Protein AF-A0A524GGK0-F1 (afdb_monomer_lite)

Sequence (316 aa):
MKKMIFTAAAFALLAGNGYAADRGVDMSINPTPALLGNTVRFVCSGTGDWQRSLRAAQVTITNAADTVLVAQQEMQINGQTATYDYTIPADDMTGEWDFKCNLSDRTNRQAKTSQFIVTATATHDAVSAHQAIQSYDGPATCIACHELEAQDMLDSLHMQWSGPTPDVTNISGDDGKGVNGINTFCTYAMSSKGACFTCHVRADGNAPHAPDVNDIDCLMCHNDTYQRTFVPDPNNTETVVNINGETKTYVFGLVDENGDYTTVPDYAKMPAGTTMVDLARNVHLPTRQSCLRCHAKAGGGDWTKRGDMGLNTAAP

pLDDT: mean 87.5, std 14.7, range [35.12, 98.5]

Secondary structure (DSSP, 8-state):
----------------------EEEEEEEESSSEETTSEEEEEEEEEES--SS-SEEEEEEE-TTS-EEEEEEEPEEETTEEEEEEEPPTTSPPEEEEEEEEEE-SS-EEEEEEEEEEE-----S--GGGGG-----TTHHHHTT-HHHHHHHHTSHHHHS-EE-TTSTT--SEEBTTBB---SSSS-TTTSHHHHGGG-SBTT-S-SSPP-GGGB-THHHH-SS--EEEPEEEEEEEEEE-TTS-EEEEEEE-B-TTSPBPEEE-GGGS-TT--HHHHHHT--SPPHHHHHHHHTTTTTSTTSS-TT--GGGG--

Structure (mmCIF, N/CA/C/O backbone):
data_AF-A0A524GGK0-F1
#
_entry.id   AF-A0A524GGK0-F1
#
loop_
_atom_site.group_PDB
_atom_site.id
_atom_site.type_symbol
_atom_site.label_atom_id
_atom_site.label_alt_id
_atom_site.label_comp_id
_atom_site.label_asym_id
_atom_site.label_entity_id
_atom_site.label_seq_id
_atom_site.pdbx_PDB_ins_code
_atom_site.Cartn_x
_atom_site.Cartn_y
_atom_site.Cartn_z
_atom_site.occupancy
_atom_site.B_iso_or_equiv
_atom_site.auth_seq_id
_atom_site.auth_comp_id
_atom_site.auth_asym_id
_atom_site.auth_atom_id
_atom_site.pdbx_PDB_model_num
ATOM 1 N N . MET A 1 1 ? -48.190 69.682 63.347 1.00 44.94 1 MET A N 1
ATOM 2 C CA . MET A 1 1 ? -47.895 69.348 61.936 1.00 44.94 1 MET A CA 1
ATOM 3 C C . MET A 1 1 ? -46.382 69.309 61.737 1.00 44.94 1 MET A C 1
ATOM 5 O O . MET A 1 1 ? -45.762 70.358 61.636 1.00 44.94 1 MET A O 1
ATOM 9 N N . LYS A 1 2 ? -45.773 68.120 61.752 1.00 37.34 2 LYS A N 1
ATOM 10 C CA . LYS A 1 2 ? -44.368 67.898 61.371 1.00 37.34 2 LYS A CA 1
ATOM 11 C C . LYS A 1 2 ? -44.341 66.675 60.454 1.00 37.34 2 LYS A C 1
ATOM 13 O O . LYS A 1 2 ? -44.857 65.626 60.819 1.00 37.34 2 LYS A O 1
ATOM 18 N N . LYS A 1 3 ? -43.860 66.897 59.231 1.00 36.50 3 LYS A N 1
ATOM 19 C CA . LYS A 1 3 ? -43.886 65.976 58.090 1.00 36.50 3 LYS A CA 1
ATOM 20 C C . LYS A 1 3 ? -42.932 64.800 58.340 1.00 36.50 3 LYS A C 1
ATOM 22 O O . LYS A 1 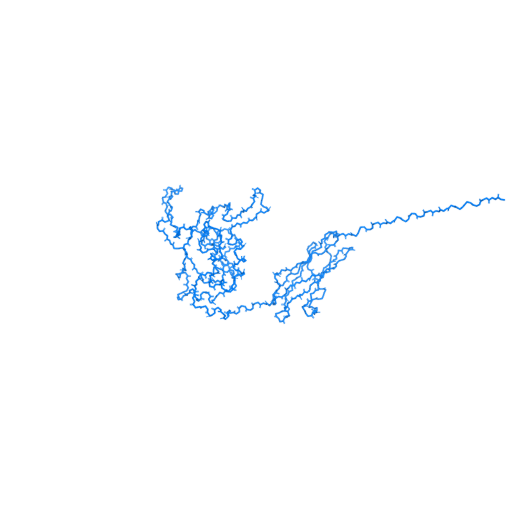3 ? -41.758 65.034 58.609 1.00 36.50 3 LYS A O 1
ATOM 27 N N . MET A 1 4 ? -43.428 63.566 58.234 1.00 38.09 4 MET A N 1
ATOM 28 C CA . MET A 1 4 ? -42.592 62.367 58.109 1.00 38.09 4 MET A CA 1
ATOM 29 C C . MET A 1 4 ? -42.088 62.279 56.666 1.00 38.09 4 MET A C 1
ATOM 31 O O . MET A 1 4 ? -42.884 62.248 55.730 1.00 38.09 4 MET A O 1
ATOM 35 N N . ILE A 1 5 ? -40.769 62.285 56.498 1.00 41.88 5 ILE A N 1
ATOM 36 C CA . ILE A 1 5 ? -40.091 62.046 55.224 1.00 41.88 5 ILE A CA 1
ATOM 37 C C . ILE A 1 5 ? -39.801 60.544 55.171 1.00 41.88 5 ILE A C 1
ATOM 39 O O . ILE A 1 5 ? -39.041 60.040 55.994 1.00 41.88 5 ILE A O 1
ATOM 43 N N . PHE A 1 6 ? -40.432 59.831 54.238 1.00 35.28 6 PHE A N 1
ATOM 44 C CA . PHE A 1 6 ? -40.092 58.445 53.920 1.00 35.28 6 PHE A CA 1
ATOM 45 C C . PHE A 1 6 ? -38.936 58.443 52.918 1.00 35.28 6 PHE A C 1
ATOM 47 O O . PHE A 1 6 ? -39.104 58.834 51.765 1.00 35.28 6 PHE A O 1
ATOM 54 N N . THR A 1 7 ? -37.758 58.010 53.356 1.00 40.88 7 THR A N 1
ATOM 55 C CA . THR A 1 7 ? -36.613 57.741 52.483 1.00 40.88 7 THR A CA 1
ATOM 56 C C . THR A 1 7 ? -36.759 56.322 51.933 1.00 40.88 7 THR A C 1
ATOM 58 O O . THR A 1 7 ? -36.578 55.348 52.661 1.00 40.88 7 THR A O 1
ATOM 61 N N . ALA A 1 8 ? -37.123 56.189 50.658 1.00 37.91 8 ALA A N 1
ATOM 62 C CA . ALA A 1 8 ? -37.112 54.907 49.960 1.00 37.91 8 ALA A CA 1
ATOM 63 C C . ALA A 1 8 ? -35.665 54.559 49.573 1.00 37.91 8 ALA A C 1
ATOM 65 O O . ALA A 1 8 ? -35.070 55.217 48.722 1.00 37.91 8 ALA A O 1
ATOM 66 N N . ALA A 1 9 ? -35.084 53.545 50.216 1.00 40.09 9 ALA A N 1
ATOM 67 C CA . ALA A 1 9 ? -33.803 52.977 49.813 1.00 40.09 9 ALA A CA 1
ATOM 68 C C . ALA A 1 9 ? -34.028 52.036 48.619 1.00 40.09 9 ALA A C 1
ATOM 70 O O . ALA A 1 9 ? -34.591 50.952 48.769 1.00 40.09 9 ALA A O 1
ATOM 71 N N . ALA A 1 10 ? -33.612 52.461 47.427 1.00 37.69 10 ALA A N 1
ATOM 72 C CA . ALA A 1 10 ? -33.580 51.611 46.246 1.00 37.69 10 ALA A CA 1
ATOM 73 C C . ALA A 1 10 ? -32.399 50.631 46.359 1.00 37.69 10 ALA A C 1
ATOM 75 O O . ALA A 1 10 ? -31.244 51.017 46.189 1.00 37.69 10 ALA A O 1
ATOM 76 N N . PHE A 1 11 ? -32.681 49.362 46.658 1.00 39.09 11 PHE A N 1
ATOM 77 C CA . PHE A 1 11 ? -31.714 48.278 46.493 1.00 39.09 11 PHE A CA 1
ATOM 78 C C . PHE A 1 11 ? -31.579 47.977 44.996 1.00 39.09 11 PHE A C 1
ATOM 80 O O . PHE A 1 11 ? -32.459 47.366 44.392 1.00 39.09 11 PHE A O 1
ATOM 87 N N . ALA A 1 12 ? -30.481 48.424 44.389 1.00 39.47 12 ALA A N 1
ATOM 88 C CA . ALA A 1 12 ? -30.086 47.972 43.063 1.00 39.47 12 ALA A CA 1
ATOM 89 C C . ALA A 1 12 ? -29.631 46.506 43.163 1.00 39.47 12 ALA A C 1
ATOM 91 O O . ALA A 1 12 ? -28.542 46.211 43.655 1.00 39.47 12 ALA A O 1
ATOM 92 N N . LEU A 1 13 ? -30.483 45.581 42.719 1.00 39.12 13 LEU A N 1
ATOM 93 C CA . LEU A 1 13 ? -30.095 44.204 42.427 1.00 39.12 13 LEU A CA 1
ATOM 94 C C . LEU A 1 13 ? -29.145 44.234 41.223 1.00 39.12 13 LEU A C 1
ATOM 96 O O . LEU A 1 13 ? -29.578 44.327 40.077 1.00 39.12 13 LEU A O 1
ATOM 100 N N . LEU A 1 14 ? -27.840 44.188 41.492 1.00 42.16 14 LEU A N 1
ATOM 101 C CA . LEU A 1 14 ? -26.837 43.861 40.485 1.00 42.16 14 LEU A CA 1
ATOM 102 C C . LEU A 1 14 ? -27.094 42.418 40.039 1.00 42.16 14 LEU A C 1
ATOM 104 O O . LEU A 1 14 ? -26.754 41.470 40.746 1.00 42.16 14 LEU A O 1
ATOM 108 N N . ALA A 1 15 ? -27.724 42.257 38.876 1.00 41.22 15 ALA A N 1
ATOM 109 C CA . ALA A 1 15 ? -27.745 40.990 38.166 1.00 41.22 15 ALA A CA 1
ATOM 110 C C . ALA A 1 15 ? -26.296 40.651 37.790 1.00 41.22 15 ALA A C 1
ATOM 112 O O . ALA A 1 15 ? -25.730 41.206 36.849 1.00 41.22 15 ALA A O 1
ATOM 113 N N . GLY A 1 16 ? -25.663 39.787 38.582 1.00 35.12 16 GLY A N 1
ATOM 114 C CA . GLY A 1 16 ? -24.402 39.177 38.202 1.00 35.12 16 GLY A CA 1
ATOM 115 C C . GLY A 1 16 ? -24.655 38.294 36.988 1.00 35.12 16 GLY A C 1
ATOM 116 O O . GLY A 1 16 ? -25.285 37.246 37.113 1.00 35.12 16 GLY A O 1
ATOM 117 N N . ASN A 1 17 ? -24.174 38.713 35.820 1.00 42.16 17 ASN A N 1
ATOM 118 C CA . ASN A 1 17 ? -24.021 37.817 34.683 1.00 42.16 17 ASN A CA 1
ATOM 119 C C . ASN A 1 17 ? -22.954 36.787 35.068 1.00 42.16 17 ASN A C 1
ATOM 121 O O . ASN A 1 17 ? -21.756 37.035 34.940 1.00 42.16 17 ASN A O 1
ATOM 125 N N . GLY A 1 18 ? -23.387 35.652 35.615 1.00 36.53 18 GLY A N 1
ATOM 126 C CA . GLY A 1 18 ? -22.540 34.477 35.715 1.00 36.53 18 GLY A CA 1
ATOM 127 C C . GLY A 1 18 ? -22.269 33.989 34.300 1.00 36.53 18 GLY A C 1
ATOM 128 O O . GLY A 1 18 ? -23.144 33.385 33.687 1.00 36.53 18 GLY A O 1
ATOM 129 N N . TYR A 1 19 ? -21.085 34.282 33.763 1.00 50.97 19 TYR A N 1
ATOM 130 C CA . TYR A 1 19 ? -20.598 33.599 32.571 1.00 50.97 19 TYR A CA 1
ATOM 131 C C . TYR A 1 19 ? -20.499 32.111 32.918 1.00 50.97 19 TYR A C 1
ATOM 133 O O . TYR A 1 19 ? -19.719 31.724 33.792 1.00 50.97 19 TYR A O 1
ATOM 141 N N . ALA A 1 20 ? -21.338 31.282 32.295 1.00 51.59 20 ALA A N 1
ATOM 142 C CA . ALA A 1 20 ? -21.141 29.843 32.321 1.00 51.59 20 ALA A CA 1
ATOM 143 C C . ALA A 1 20 ? -19.786 29.575 31.659 1.00 51.59 20 ALA A C 1
ATOM 145 O O . ALA A 1 20 ? -19.561 30.003 30.530 1.00 51.59 20 ALA A O 1
ATOM 146 N N . ALA A 1 21 ? -18.868 28.952 32.392 1.00 60.38 21 ALA A N 1
ATOM 147 C CA . ALA A 1 21 ? -17.579 28.568 31.839 1.00 60.38 21 ALA A CA 1
ATOM 148 C C . ALA A 1 21 ? -17.799 27.617 30.655 1.00 60.38 21 ALA A C 1
ATOM 150 O O . ALA A 1 21 ? -18.571 26.661 30.778 1.00 60.38 21 ALA A O 1
ATOM 151 N N . ASP A 1 22 ? -17.131 27.883 29.536 1.00 75.44 22 ASP A N 1
ATOM 152 C CA . ASP A 1 22 ? -17.208 27.057 28.334 1.00 75.44 22 ASP A CA 1
ATOM 153 C C . ASP A 1 22 ? -16.333 25.821 28.564 1.00 75.44 22 ASP A C 1
ATOM 155 O O . ASP A 1 22 ? -15.122 25.845 28.356 1.00 75.44 22 ASP A O 1
ATOM 159 N N . ARG A 1 23 ? -16.911 24.775 29.163 1.00 84.31 23 ARG A N 1
ATOM 160 C CA . ARG A 1 23 ? -16.245 23.489 29.406 1.00 84.31 23 ARG A CA 1
ATOM 161 C C . ARG A 1 23 ? -16.921 22.418 28.564 1.00 84.31 23 ARG A C 1
ATOM 163 O O . ARG A 1 23 ? -18.149 22.322 28.542 1.00 84.31 23 ARG A O 1
ATOM 170 N N . GLY A 1 24 ? -16.116 21.609 27.889 1.00 89.62 24 GLY A N 1
ATOM 171 C CA . GLY A 1 24 ? -16.539 20.527 27.011 1.00 89.62 24 GLY A CA 1
ATOM 172 C C . GLY A 1 24 ? -15.785 19.230 27.281 1.00 89.62 24 GLY A C 1
ATOM 173 O O . GLY A 1 24 ? -14.823 19.183 28.049 1.00 89.62 24 GLY A O 1
ATOM 174 N N . VAL A 1 25 ? -16.251 18.158 26.648 1.00 93.38 25 VAL A N 1
ATOM 175 C CA . VAL A 1 25 ? -15.554 16.871 26.595 1.00 93.38 25 VAL A CA 1
ATOM 176 C C . VAL A 1 25 ? -15.490 16.452 25.134 1.00 93.38 25 VAL A C 1
ATOM 178 O O . VAL A 1 25 ? -16.529 16.276 24.496 1.00 93.38 25 VAL A O 1
ATOM 181 N N . ASP A 1 26 ? -14.290 16.287 24.604 1.00 93.12 26 ASP A N 1
ATOM 182 C CA . ASP A 1 26 ? -14.074 15.681 23.295 1.00 93.12 26 ASP A CA 1
ATOM 183 C C . ASP A 1 26 ? -13.879 14.181 23.471 1.00 93.12 26 ASP A C 1
ATOM 185 O O . ASP A 1 26 ? -13.197 13.733 24.394 1.00 93.12 26 ASP A O 1
ATOM 189 N N . MET A 1 27 ? -14.545 13.405 22.621 1.00 96.38 27 MET A N 1
ATOM 190 C CA . MET A 1 27 ? -14.672 11.959 22.759 1.00 96.38 27 MET A CA 1
ATOM 191 C C . MET A 1 27 ? -14.333 11.304 21.427 1.00 96.38 27 MET A C 1
ATOM 193 O O . MET A 1 27 ? -14.839 11.727 20.390 1.00 96.38 27 MET A O 1
ATOM 197 N N . SER A 1 28 ? -13.487 10.280 21.453 1.00 90.56 28 SER A N 1
ATOM 198 C CA . SER A 1 28 ? -13.150 9.484 20.273 1.00 90.56 28 SER A CA 1
ATOM 199 C C . SER A 1 28 ? -12.827 8.041 20.649 1.00 90.56 28 SER A C 1
ATOM 201 O O . SER A 1 28 ? -12.593 7.723 21.819 1.00 90.56 28 SER A O 1
ATOM 203 N N . ILE A 1 29 ? -12.825 7.165 19.644 1.00 87.25 29 ILE A N 1
ATOM 204 C CA . ILE A 1 29 ? -12.410 5.768 19.771 1.00 87.25 29 ILE A CA 1
ATOM 205 C C . ILE A 1 29 ? -11.351 5.420 18.718 1.00 87.25 29 ILE A C 1
ATOM 207 O O . ILE A 1 29 ? -11.274 6.054 17.665 1.00 87.25 29 ILE A O 1
ATOM 211 N N . ASN A 1 30 ? -10.529 4.408 18.985 1.00 75.06 30 ASN A N 1
ATOM 212 C CA . ASN A 1 30 ? -9.576 3.868 18.017 1.00 75.06 30 ASN A CA 1
ATOM 213 C C . ASN A 1 30 ? -9.473 2.338 18.171 1.00 75.06 30 ASN A C 1
ATOM 215 O O . ASN A 1 30 ? -9.149 1.888 19.275 1.00 75.06 30 ASN A O 1
ATOM 219 N N . PRO A 1 31 ? -9.708 1.538 17.114 1.00 69.44 31 PRO A N 1
ATOM 220 C CA . PRO A 1 31 ? -10.066 1.941 15.742 1.00 69.44 31 PRO A CA 1
ATOM 221 C C . PRO A 1 31 ? -11.512 2.455 15.601 1.00 69.44 31 PRO A C 1
ATOM 223 O O . PRO A 1 31 ? -12.338 2.246 16.486 1.00 69.44 31 PRO A O 1
ATOM 226 N N . THR A 1 32 ? -11.797 3.148 14.490 1.00 74.56 32 THR A N 1
ATOM 227 C CA . THR A 1 32 ? -13.155 3.523 14.047 1.00 74.56 32 THR A CA 1
ATOM 228 C C . THR A 1 32 ? -13.361 3.003 12.612 1.00 74.56 32 THR A C 1
ATOM 230 O O . THR A 1 32 ? -12.556 3.372 11.757 1.00 74.56 32 THR A O 1
ATOM 233 N N . PRO A 1 33 ? -14.393 2.184 12.320 1.00 78.75 33 PRO A N 1
ATOM 234 C CA . PRO A 1 33 ? -15.375 1.639 13.260 1.00 78.75 33 PRO A CA 1
ATOM 235 C C . PRO A 1 33 ? -14.747 0.640 14.246 1.00 78.75 33 PRO A C 1
ATOM 237 O O . PRO A 1 33 ? -13.662 0.103 14.014 1.00 78.75 33 PRO A O 1
ATOM 240 N N . ALA A 1 34 ? -15.436 0.393 15.360 1.00 85.94 34 ALA A N 1
ATOM 241 C CA . ALA A 1 34 ? -15.075 -0.681 16.275 1.00 85.94 34 ALA A CA 1
ATOM 242 C C . ALA A 1 34 ? -15.470 -2.039 15.672 1.00 85.94 34 ALA A C 1
ATOM 244 O O . ALA A 1 34 ? -16.458 -2.145 14.941 1.00 85.94 34 ALA A O 1
ATOM 245 N N . LEU A 1 35 ? -14.712 -3.085 16.002 1.00 82.88 35 LEU A N 1
ATOM 246 C CA . LEU A 1 35 ? -14.966 -4.451 15.544 1.00 82.88 35 LEU A CA 1
ATOM 247 C C . LEU A 1 35 ? -15.235 -5.355 16.748 1.00 82.88 35 LEU A C 1
ATOM 249 O O . LEU A 1 35 ? -14.539 -5.240 17.760 1.00 82.88 35 LEU A O 1
ATOM 253 N N . LEU A 1 36 ? -16.202 -6.271 16.625 1.00 84.38 36 LEU A N 1
ATOM 254 C CA . LEU A 1 36 ? -16.391 -7.360 17.590 1.00 84.38 36 LEU A CA 1
ATOM 255 C C . LEU A 1 36 ? -15.055 -8.101 17.803 1.00 84.38 36 LEU A C 1
ATOM 257 O O . LEU A 1 36 ? -14.215 -8.167 16.904 1.00 84.38 36 LEU A O 1
ATOM 261 N N . GLY A 1 37 ? -14.810 -8.618 19.003 1.00 80.69 37 GLY A N 1
ATOM 262 C CA . GLY A 1 37 ? -13.591 -9.364 19.343 1.00 80.69 37 GLY A CA 1
ATOM 263 C C . GLY A 1 37 ? -12.296 -8.542 19.432 1.00 80.69 37 GLY A C 1
ATOM 264 O O . GLY A 1 37 ? -11.293 -9.063 19.919 1.00 80.69 37 GLY A O 1
ATOM 265 N N . ASN A 1 38 ? -12.292 -7.271 19.013 1.00 79.44 38 ASN A N 1
ATOM 266 C CA . ASN A 1 38 ? -11.106 -6.416 19.032 1.00 79.44 38 ASN A CA 1
ATOM 267 C C . ASN A 1 38 ? -11.096 -5.465 20.235 1.00 79.44 38 ASN A C 1
ATOM 269 O O . ASN A 1 38 ? -12.132 -5.052 20.758 1.00 79.44 38 ASN A O 1
ATOM 273 N N . THR A 1 39 ? -9.890 -5.075 20.651 1.00 88.81 39 THR A N 1
ATOM 274 C CA . THR A 1 39 ? -9.690 -4.027 21.657 1.00 88.81 39 THR A CA 1
ATOM 275 C C . THR A 1 39 ? -9.832 -2.647 21.032 1.00 88.81 39 THR A C 1
ATOM 277 O O . THR A 1 39 ? -9.133 -2.311 20.078 1.00 88.81 39 THR A O 1
ATOM 280 N N . VAL A 1 40 ? -10.710 -1.840 21.618 1.00 88.25 40 VAL A N 1
ATOM 281 C CA . VAL A 1 40 ? -10.975 -0.451 21.255 1.00 88.25 40 VAL A CA 1
ATOM 282 C C . VAL A 1 40 ? -10.472 0.450 22.376 1.00 88.25 40 VAL A C 1
ATOM 284 O O . VAL A 1 40 ? -10.759 0.224 23.553 1.00 88.25 40 VAL A O 1
ATOM 287 N N . ARG A 1 41 ? -9.725 1.490 22.008 1.00 91.50 41 ARG A N 1
ATOM 288 C CA . ARG A 1 41 ? -9.277 2.543 22.919 1.00 91.50 41 ARG A CA 1
ATOM 289 C C . ARG A 1 41 ? -10.269 3.693 22.915 1.00 91.50 41 ARG A C 1
ATOM 291 O O . ARG A 1 41 ? -10.394 4.387 21.912 1.00 91.50 41 ARG A O 1
ATOM 298 N N . PHE A 1 42 ? -10.900 3.934 24.053 1.00 95.00 42 PHE A N 1
ATOM 299 C CA . PHE A 1 42 ? -11.777 5.070 24.311 1.00 95.00 42 PHE A CA 1
ATOM 300 C C . PHE A 1 42 ? -10.950 6.238 24.837 1.00 95.00 42 PHE A C 1
ATOM 302 O O . PHE A 1 42 ? -10.160 6.065 25.767 1.00 95.00 42 PHE A O 1
ATOM 309 N N . VAL A 1 43 ? -11.127 7.423 24.258 1.00 94.50 43 VAL A N 1
ATOM 310 C CA . VAL A 1 43 ? -10.387 8.638 24.611 1.00 94.50 43 VAL A CA 1
ATOM 311 C C . VAL A 1 43 ? -11.373 9.743 24.956 1.00 94.50 43 VAL A C 1
ATOM 313 O O . VAL A 1 43 ? -12.268 10.051 24.173 1.00 94.50 43 VAL A O 1
ATOM 316 N N . CYS A 1 44 ? -11.188 10.355 26.124 1.00 96.31 44 CYS A N 1
ATOM 317 C CA . CYS A 1 44 ? -12.000 11.466 26.602 1.00 96.31 44 CYS A CA 1
ATOM 318 C C . CYS A 1 44 ? -11.109 12.607 27.087 1.00 96.31 44 CYS A C 1
ATOM 320 O O . CYS A 1 44 ? -10.353 12.448 28.046 1.00 96.31 44 CYS A O 1
ATOM 322 N N . SER A 1 45 ? -11.203 13.758 26.427 1.00 94.50 45 SER A N 1
ATOM 323 C CA . SER A 1 45 ? -10.382 14.938 26.698 1.00 94.50 45 SER A CA 1
ATOM 324 C C . SER A 1 45 ? -11.248 16.096 27.170 1.00 94.50 45 SER A C 1
ATOM 326 O O . SER A 1 45 ? -12.222 16.450 26.512 1.00 94.50 45 SER A O 1
ATOM 328 N N . GLY A 1 46 ? -10.895 16.704 28.301 1.00 91.62 46 GLY A N 1
ATOM 329 C CA . GLY A 1 46 ? -11.510 17.964 28.718 1.00 91.62 46 GLY A CA 1
ATOM 330 C C . GLY A 1 46 ? -11.112 19.098 27.768 1.00 91.62 46 GLY A C 1
ATOM 331 O O . GLY A 1 46 ? -9.933 19.244 27.454 1.00 91.62 46 GLY A O 1
ATOM 332 N N . THR A 1 47 ? -12.079 19.893 27.308 1.00 88.06 47 THR A N 1
ATOM 333 C CA . THR A 1 47 ? -11.860 21.069 26.447 1.00 88.06 47 THR A CA 1
ATOM 334 C C . THR A 1 47 ? -12.448 22.341 27.054 1.00 88.06 47 THR A C 1
ATOM 336 O O . THR A 1 47 ? -13.398 22.287 27.836 1.00 88.06 47 THR A O 1
ATOM 339 N N . GLY A 1 48 ? -11.861 23.497 26.738 1.00 84.00 48 GLY A N 1
ATOM 340 C CA . GLY A 1 48 ? -12.260 24.785 27.311 1.00 84.00 48 GLY A CA 1
ATOM 341 C C . GLY A 1 48 ? -11.694 25.028 28.716 1.00 84.00 48 GLY A C 1
ATOM 342 O O . GLY A 1 48 ? -10.545 24.685 28.990 1.00 84.00 48 GLY A O 1
ATOM 343 N N . ASP A 1 49 ? -12.479 25.618 29.618 1.00 79.12 49 ASP A N 1
ATOM 344 C CA . ASP A 1 49 ? -12.013 26.133 30.921 1.00 79.12 49 ASP A CA 1
ATOM 345 C C . ASP A 1 49 ? -11.734 25.048 31.993 1.00 79.12 49 ASP A C 1
ATOM 347 O O . ASP A 1 49 ? -12.000 25.254 33.185 1.00 79.12 49 ASP A O 1
ATOM 351 N N . TRP A 1 50 ? -11.233 23.865 31.632 1.00 77.69 50 TRP A N 1
ATOM 352 C CA . TRP A 1 50 ? -10.782 22.881 32.624 1.00 77.69 50 TRP A CA 1
ATOM 353 C C . TRP A 1 50 ? -9.541 23.403 33.348 1.00 77.69 50 TRP A C 1
ATOM 355 O O . TRP A 1 50 ? -8.529 23.746 32.733 1.00 77.69 50 TRP A O 1
ATOM 365 N N . GLN A 1 51 ? -9.591 23.477 34.681 1.00 65.94 51 GLN A N 1
ATOM 366 C CA . GLN A 1 51 ? -8.433 23.923 35.449 1.00 65.94 51 GLN A CA 1
ATOM 367 C C . GLN A 1 51 ? -7.530 22.738 35.798 1.00 65.94 51 GLN A C 1
ATOM 369 O O . GLN A 1 51 ? -7.864 21.913 36.646 1.00 65.94 51 GLN A O 1
ATOM 374 N N . ARG A 1 52 ? -6.308 22.749 35.243 1.00 70.19 52 ARG A N 1
ATOM 375 C CA . ARG A 1 52 ? -5.249 21.740 35.464 1.00 70.19 52 ARG A CA 1
ATOM 376 C C . ARG A 1 52 ? -5.650 20.326 34.998 1.00 70.19 52 ARG A C 1
ATOM 378 O O . ARG A 1 52 ? -6.686 20.126 34.380 1.00 70.19 52 ARG A O 1
ATOM 385 N N . SER A 1 53 ? -4.777 19.354 35.275 1.00 83.25 53 SER A N 1
ATOM 386 C CA . SER A 1 53 ? -4.996 17.932 34.998 1.00 83.25 53 SER A CA 1
ATOM 387 C C . SER A 1 53 ? -6.236 17.381 35.705 1.00 83.25 53 SER A C 1
ATOM 389 O O . SER A 1 53 ? -6.529 17.762 36.846 1.00 83.25 53 SER A O 1
ATOM 391 N N . LEU A 1 54 ? -6.900 16.428 35.053 1.00 90.12 54 LEU A N 1
ATOM 392 C CA . LEU A 1 54 ? -8.020 15.685 35.620 1.00 90.12 54 LEU A CA 1
ATOM 393 C C . LEU A 1 54 ? -7.588 14.936 36.887 1.00 90.12 54 LEU A C 1
ATOM 395 O O . LEU A 1 54 ? -6.438 14.517 37.033 1.00 90.12 54 LEU A O 1
ATOM 399 N N . ARG A 1 55 ? -8.525 14.780 37.822 1.00 93.31 55 ARG A N 1
ATOM 400 C CA . ARG A 1 55 ? -8.330 14.017 39.062 1.00 93.31 55 ARG A CA 1
ATOM 401 C C . ARG A 1 55 ? -8.985 12.652 39.034 1.00 93.31 55 ARG A C 1
ATOM 403 O O . ARG A 1 55 ? -8.461 11.740 39.661 1.00 93.31 55 ARG A O 1
ATOM 410 N N . ALA A 1 56 ? -10.120 12.544 38.360 1.00 94.88 56 ALA A N 1
ATOM 411 C CA . ALA A 1 56 ? -10.794 11.280 38.132 1.00 94.88 56 ALA A CA 1
ATOM 412 C C . ALA A 1 56 ? -11.522 11.331 36.790 1.00 94.88 56 ALA A C 1
ATOM 414 O O . ALA A 1 56 ? -11.999 12.394 36.371 1.00 94.88 56 ALA A O 1
ATOM 415 N N . ALA A 1 57 ? -11.586 10.179 36.137 1.00 97.00 57 ALA A N 1
ATOM 416 C CA . ALA A 1 57 ? -12.228 9.992 34.853 1.00 97.00 57 ALA A CA 1
ATOM 417 C C . ALA A 1 57 ? -12.824 8.587 34.820 1.00 97.00 57 ALA A C 1
ATOM 419 O O . ALA A 1 57 ? -12.124 7.617 35.098 1.00 97.00 57 ALA A O 1
ATOM 420 N N . GLN A 1 58 ? -14.108 8.490 34.492 1.00 98.44 58 GLN A N 1
ATOM 421 C CA . GLN A 1 58 ? -14.835 7.227 34.443 1.00 98.44 58 GLN A CA 1
ATOM 422 C C . GLN A 1 58 ? -15.515 7.049 33.092 1.00 98.44 58 GLN A C 1
ATOM 424 O O . GLN A 1 58 ? -16.076 8.009 32.557 1.00 98.44 58 GLN A O 1
ATOM 429 N N . VAL A 1 59 ? -15.532 5.817 32.587 1.00 97.94 59 VAL A N 1
ATOM 430 C CA . VAL A 1 59 ? -16.237 5.438 31.360 1.00 97.94 59 VAL A CA 1
ATOM 431 C C . VAL A 1 59 ? -17.373 4.462 31.652 1.00 97.94 59 VAL A C 1
ATOM 433 O O . VAL A 1 59 ? -17.293 3.619 32.544 1.00 97.94 59 VAL A O 1
ATOM 436 N N . THR A 1 60 ? -18.469 4.601 30.917 1.00 98.50 60 THR A N 1
ATOM 437 C CA . THR A 1 60 ? -19.566 3.629 30.853 1.00 98.50 60 THR A CA 1
ATOM 438 C C . THR A 1 60 ? -19.796 3.279 29.392 1.00 98.50 60 THR A C 1
ATOM 440 O O . THR A 1 60 ? -19.869 4.199 28.583 1.00 98.50 60 THR A O 1
ATOM 443 N N . ILE A 1 61 ? -19.878 1.993 29.059 1.00 98.00 61 ILE A N 1
ATOM 444 C CA . ILE A 1 61 ? -20.076 1.505 27.686 1.00 98.00 61 ILE A CA 1
ATOM 445 C C . ILE A 1 61 ? -21.384 0.722 27.651 1.00 98.00 61 ILE A C 1
ATOM 447 O O . ILE A 1 61 ? -21.578 -0.183 28.469 1.00 98.00 61 ILE A O 1
ATOM 451 N N . THR A 1 62 ? -22.252 1.075 26.710 1.00 97.94 62 THR A N 1
ATOM 452 C CA . THR A 1 62 ? -23.571 0.480 26.503 1.00 97.94 62 THR A CA 1
ATOM 453 C C . THR A 1 62 ? -23.658 -0.047 25.075 1.00 97.94 62 THR A C 1
ATOM 455 O O . THR A 1 62 ? -23.312 0.671 24.136 1.00 97.94 62 THR A O 1
ATOM 458 N N . ASN A 1 63 ? -24.095 -1.294 24.907 1.00 95.94 63 ASN A N 1
ATOM 459 C CA . ASN A 1 63 ? -24.245 -1.891 23.582 1.00 95.94 63 ASN A CA 1
ATOM 460 C C . ASN A 1 63 ? -25.549 -1.484 22.881 1.00 95.94 63 ASN A C 1
ATOM 462 O O . ASN A 1 63 ? -26.412 -0.838 23.471 1.00 95.94 63 ASN A O 1
ATOM 466 N N . ALA A 1 64 ? -25.712 -1.923 21.632 1.00 93.00 64 ALA A N 1
ATOM 467 C CA . ALA A 1 64 ? -26.900 -1.667 20.810 1.00 93.00 64 ALA A CA 1
ATOM 468 C C . ALA A 1 64 ? -28.221 -2.229 21.385 1.00 93.00 64 ALA A C 1
ATOM 470 O O . ALA A 1 64 ? -29.296 -1.902 20.888 1.00 93.00 64 ALA A O 1
ATOM 471 N N . ALA A 1 65 ? -28.157 -3.084 22.411 1.00 94.25 65 ALA A N 1
ATOM 472 C CA . ALA A 1 65 ? -29.316 -3.603 23.139 1.00 94.25 65 ALA A CA 1
ATOM 473 C C . ALA A 1 65 ? -29.575 -2.852 24.458 1.00 94.25 65 ALA A C 1
ATOM 475 O O . ALA A 1 65 ? -30.229 -3.394 25.351 1.00 94.25 65 ALA A O 1
ATOM 476 N N . ASP A 1 66 ? -29.005 -1.655 24.623 1.00 94.69 66 ASP A N 1
ATOM 477 C CA . ASP A 1 66 ? -29.055 -0.850 25.848 1.00 94.69 66 ASP A CA 1
ATOM 478 C C . ASP A 1 66 ? -28.482 -1.561 27.094 1.00 94.69 66 ASP A C 1
ATOM 480 O O . ASP A 1 66 ? -28.756 -1.188 28.239 1.00 94.69 66 ASP A O 1
ATOM 484 N N . THR A 1 67 ? -27.651 -2.592 26.902 1.00 96.12 67 THR A N 1
ATOM 485 C CA . THR A 1 67 ? -27.001 -3.318 27.998 1.00 96.12 67 THR A CA 1
ATOM 486 C C . THR A 1 67 ? -25.695 -2.631 28.373 1.00 96.12 67 THR A C 1
ATOM 488 O O . THR A 1 67 ? -24.812 -2.437 27.540 1.00 96.12 67 THR A O 1
ATOM 491 N N . VAL A 1 68 ? -25.548 -2.279 29.652 1.00 97.06 68 VAL A N 1
ATOM 492 C CA . VAL A 1 68 ? -24.316 -1.683 30.186 1.00 97.06 68 VAL A CA 1
ATOM 493 C C . VAL A 1 68 ? -23.268 -2.774 30.393 1.00 97.06 68 VAL A C 1
ATOM 495 O O . VAL A 1 68 ? -23.394 -3.596 31.299 1.00 97.06 68 VAL A O 1
ATOM 498 N N . LEU A 1 69 ? -22.219 -2.758 29.574 1.00 95.56 69 LEU A N 1
ATOM 499 C CA . LEU A 1 69 ? -21.126 -3.737 29.611 1.00 95.56 69 LEU A CA 1
ATOM 500 C C . LEU A 1 69 ? -19.967 -3.292 30.506 1.00 95.56 69 LEU A C 1
ATOM 502 O O . LEU A 1 69 ? -19.292 -4.110 31.126 1.00 95.56 69 LEU A O 1
ATOM 506 N N . VAL A 1 70 ? -19.749 -1.980 30.593 1.00 97.12 70 VAL A N 1
ATOM 507 C CA . VAL A 1 70 ? -18.764 -1.364 31.484 1.00 97.12 70 VAL A CA 1
ATOM 508 C C . VAL A 1 70 ? -19.469 -0.274 32.268 1.00 97.12 70 VAL A C 1
ATOM 510 O O . VAL A 1 70 ? -20.084 0.60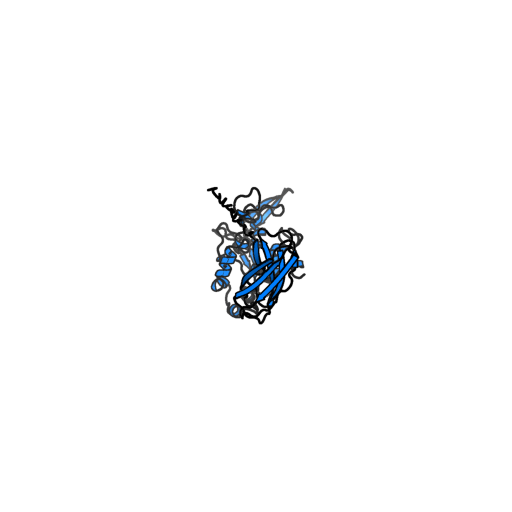5 31.670 1.00 97.12 70 VAL A O 1
ATOM 513 N N . ALA A 1 71 ? -19.379 -0.311 33.597 1.00 97.19 71 ALA A N 1
ATOM 514 C CA . ALA A 1 71 ? -20.084 0.614 34.479 1.00 97.19 71 ALA A CA 1
ATOM 515 C C . ALA A 1 71 ? -19.101 1.456 35.303 1.00 97.19 71 ALA A C 1
ATOM 517 O O . ALA A 1 71 ? -18.463 0.948 36.221 1.00 97.19 71 ALA A O 1
ATOM 518 N N . GLN A 1 72 ? -19.013 2.754 34.988 1.00 95.75 72 GLN A N 1
ATOM 519 C CA . GLN A 1 72 ? -18.195 3.748 35.704 1.00 95.75 72 GLN A CA 1
ATOM 520 C C . GLN A 1 72 ? -16.740 3.3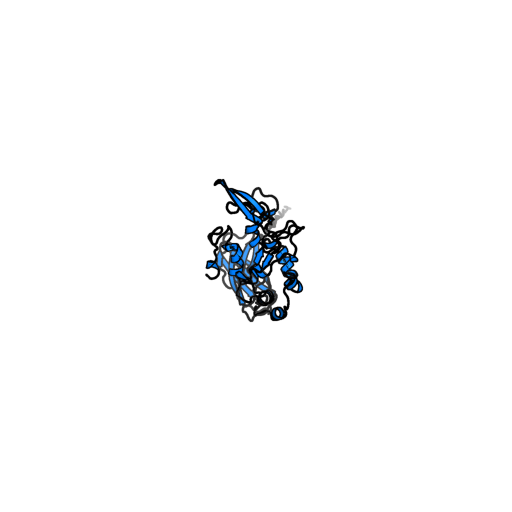22 35.968 1.00 95.75 72 GLN A C 1
ATOM 522 O O . GLN A 1 72 ? -16.173 3.622 37.019 1.00 95.75 72 GLN A O 1
ATOM 527 N N . GLN A 1 73 ? -16.128 2.631 35.013 1.00 98.19 73 GLN A N 1
ATOM 528 C CA . GLN A 1 73 ? -14.772 2.129 35.165 1.00 98.19 73 GLN A CA 1
ATOM 529 C C . GLN A 1 73 ? -13.764 3.280 35.120 1.00 98.19 73 GLN A C 1
ATOM 531 O O . GLN A 1 73 ? -13.848 4.143 34.247 1.00 98.19 73 GLN A O 1
ATOM 536 N N . GLU A 1 74 ? -12.804 3.281 36.047 1.00 98.06 74 GLU A N 1
ATOM 537 C CA . GLU A 1 74 ? -11.738 4.288 36.093 1.00 98.06 74 GLU A CA 1
ATOM 538 C C . GLU A 1 74 ? -10.852 4.219 34.839 1.00 98.06 74 GLU A C 1
ATOM 540 O O . GLU A 1 74 ? -10.416 3.142 34.420 1.00 98.06 74 GLU A O 1
ATOM 545 N N . MET A 1 75 ? -10.573 5.388 34.266 1.00 97.81 75 MET A N 1
ATOM 546 C CA . MET A 1 75 ? -9.741 5.580 33.080 1.00 97.81 75 MET A CA 1
ATOM 547 C C . MET A 1 75 ? -8.316 6.005 33.469 1.00 97.81 75 MET A C 1
ATOM 549 O O . MET A 1 75 ? -8.088 6.621 34.511 1.00 97.81 75 MET A O 1
ATOM 553 N N . GLN A 1 76 ? -7.342 5.735 32.600 1.00 97.12 76 GLN A N 1
ATOM 554 C CA . GLN A 1 76 ? -5.961 6.191 32.763 1.00 97.12 76 GLN A CA 1
ATOM 555 C C . GLN A 1 76 ? -5.847 7.670 32.391 1.00 97.12 76 GLN A C 1
ATOM 557 O O . GLN A 1 76 ? -6.115 8.040 31.252 1.00 97.12 76 GLN A O 1
ATOM 562 N N . ILE A 1 77 ? -5.442 8.521 33.335 1.00 96.25 77 ILE A N 1
ATOM 563 C CA . ILE A 1 77 ? -5.366 9.975 33.134 1.00 96.25 77 ILE A CA 1
ATOM 564 C C . ILE A 1 77 ? -3.941 10.400 32.776 1.00 96.25 77 ILE A C 1
ATOM 566 O O . ILE A 1 77 ? -2.999 10.144 33.525 1.00 96.25 77 ILE A O 1
ATOM 570 N N . ASN A 1 78 ? -3.802 11.157 31.688 1.00 92.62 78 ASN A N 1
ATOM 571 C CA . ASN A 1 78 ? -2.600 11.902 31.338 1.00 92.62 78 ASN A CA 1
ATOM 572 C C . ASN A 1 78 ? -2.965 13.362 31.022 1.00 92.62 78 ASN A C 1
ATOM 574 O O . ASN A 1 78 ? -3.505 13.684 29.963 1.00 92.62 78 ASN A O 1
ATOM 578 N N . GLY A 1 79 ? -2.688 14.264 31.965 1.00 91.44 79 GLY A N 1
ATOM 579 C CA . GLY A 1 79 ? -3.058 15.672 31.827 1.00 91.44 79 GLY A CA 1
ATOM 580 C C . GLY A 1 79 ? -4.577 15.861 31.813 1.00 91.44 79 GLY A C 1
ATOM 581 O O . GLY A 1 79 ? -5.242 15.586 32.812 1.00 91.44 79 GLY A O 1
ATOM 582 N N . GLN A 1 80 ? -5.115 16.370 30.704 1.00 92.19 80 GLN A N 1
ATOM 583 C CA . GLN A 1 80 ? -6.556 16.589 30.508 1.00 92.19 80 GLN A CA 1
ATOM 584 C C . GLN A 1 80 ? -7.242 15.466 29.722 1.00 92.19 80 GLN A C 1
ATOM 586 O O . GLN A 1 80 ? -8.443 15.537 29.470 1.00 92.19 80 GLN A O 1
ATOM 591 N N . THR A 1 81 ? -6.490 14.434 29.351 1.00 93.38 81 THR A N 1
ATOM 592 C CA . THR A 1 81 ? -6.981 13.307 28.566 1.00 93.38 81 THR A CA 1
ATOM 593 C C . THR A 1 81 ? -7.028 12.062 29.431 1.00 93.38 81 THR A C 1
ATOM 595 O O . THR A 1 81 ? -6.108 11.787 30.201 1.00 93.38 81 THR A O 1
ATOM 598 N N . ALA A 1 82 ? -8.107 11.304 29.294 1.00 96.31 82 ALA A N 1
ATOM 599 C CA . ALA A 1 82 ? -8.302 10.021 29.933 1.00 96.31 82 ALA A CA 1
ATOM 600 C C . ALA A 1 82 ? -8.534 8.939 28.877 1.00 96.31 82 ALA A C 1
ATOM 602 O O . ALA A 1 82 ? -9.274 9.164 27.917 1.00 96.31 82 ALA A O 1
ATOM 603 N N . THR A 1 83 ? -7.914 7.772 29.049 1.00 96.38 83 THR A N 1
ATOM 604 C CA . THR A 1 83 ? -8.041 6.644 28.121 1.00 96.38 83 THR A CA 1
ATOM 605 C C . THR A 1 83 ? -8.471 5.359 28.817 1.00 96.38 83 THR A C 1
ATOM 607 O O . THR A 1 83 ? -8.149 5.120 29.981 1.00 96.38 83 THR A O 1
ATOM 610 N N . TYR A 1 84 ? -9.213 4.517 28.103 1.00 97.06 84 TYR A N 1
ATOM 611 C CA . TYR A 1 84 ? -9.606 3.190 28.567 1.00 97.06 84 TYR A CA 1
ATOM 612 C C . TYR A 1 84 ? -9.633 2.218 27.394 1.00 97.06 84 TYR A C 1
ATOM 614 O O . TYR A 1 84 ? -10.228 2.521 26.364 1.00 97.06 84 TYR A O 1
ATOM 622 N N . ASP A 1 85 ? -8.992 1.066 27.554 1.00 91.94 85 ASP A N 1
ATOM 623 C CA . ASP A 1 85 ? -8.980 0.012 26.544 1.00 91.94 85 ASP A CA 1
ATOM 624 C C . ASP A 1 85 ? -10.016 -1.049 26.929 1.00 91.94 85 ASP A C 1
ATOM 626 O O . ASP A 1 85 ? -10.016 -1.543 28.059 1.00 91.94 85 ASP A O 1
ATOM 630 N N . TYR A 1 86 ? -10.892 -1.399 25.990 1.00 94.75 86 TYR A N 1
ATOM 631 C CA . TYR A 1 86 ? -11.943 -2.395 26.182 1.00 94.75 86 TYR A CA 1
ATOM 632 C C . TYR A 1 86 ? -12.039 -3.315 24.970 1.00 94.75 86 TYR A C 1
ATOM 634 O O . TYR A 1 86 ? -12.108 -2.849 23.835 1.00 94.75 86 TYR A O 1
ATOM 642 N N . THR A 1 87 ? -12.039 -4.623 25.210 1.00 93.25 87 THR A N 1
ATOM 643 C CA . THR A 1 87 ? -12.260 -5.629 24.168 1.00 93.25 87 THR A CA 1
ATOM 644 C C . THR A 1 87 ? -13.753 -5.854 23.996 1.00 93.25 87 THR A C 1
ATOM 646 O O . THR A 1 87 ? -14.414 -6.321 24.922 1.00 93.25 87 THR A O 1
ATOM 649 N N . ILE A 1 88 ? -14.272 -5.526 22.813 1.00 91.12 88 ILE A N 1
ATOM 650 C CA . ILE A 1 88 ? -15.670 -5.782 22.463 1.00 91.12 88 ILE A CA 1
ATOM 651 C C . ILE A 1 88 ? -15.872 -7.307 22.401 1.00 91.12 88 ILE A C 1
ATOM 653 O O . ILE A 1 88 ? -15.075 -7.972 21.733 1.00 91.12 88 ILE A O 1
ATOM 657 N N . PRO A 1 89 ? -16.882 -7.899 23.065 1.00 90.38 89 PRO A N 1
ATOM 658 C CA . PRO A 1 89 ? -17.114 -9.339 22.979 1.00 90.38 89 PRO A CA 1
ATOM 659 C C . PRO A 1 89 ? -17.366 -9.769 21.529 1.00 90.38 89 PRO A C 1
ATOM 661 O O . PRO A 1 89 ? -17.991 -9.049 20.754 1.00 90.38 89 PRO A O 1
ATOM 664 N N . ALA A 1 90 ? -16.833 -10.925 21.130 1.00 82.75 90 ALA A N 1
ATOM 665 C CA . ALA A 1 90 ? -16.938 -11.406 19.748 1.00 82.75 90 ALA A CA 1
ATOM 666 C C . ALA A 1 90 ? -18.369 -11.834 19.366 1.00 82.75 90 ALA A C 1
ATOM 668 O O . ALA A 1 90 ? -18.705 -11.889 18.188 1.00 82.75 90 ALA A O 1
ATOM 669 N N . ASP A 1 91 ? -19.186 -12.147 20.368 1.00 84.88 91 ASP A N 1
ATOM 670 C CA . ASP A 1 91 ? -20.564 -12.623 20.280 1.00 84.88 91 ASP A CA 1
ATOM 671 C C . ASP A 1 91 ? -21.610 -11.536 20.593 1.00 84.88 91 ASP A C 1
ATOM 673 O O . ASP A 1 91 ? -22.801 -11.840 20.674 1.00 84.88 91 ASP A O 1
ATOM 677 N N . ASP A 1 92 ? -21.185 -10.278 20.758 1.00 89.50 92 ASP A N 1
ATOM 678 C CA . ASP A 1 92 ? -22.092 -9.155 21.013 1.00 89.50 92 ASP A CA 1
ATOM 679 C C . ASP A 1 92 ? -22.776 -8.640 19.732 1.00 89.50 92 ASP A C 1
ATOM 681 O O . ASP A 1 92 ? -22.466 -9.034 18.605 1.00 89.50 92 ASP A O 1
ATOM 685 N N . MET A 1 93 ? -23.730 -7.729 19.904 1.00 86.69 93 MET A N 1
ATOM 686 C CA . MET A 1 93 ? -24.502 -7.152 18.810 1.00 86.69 93 MET A CA 1
ATOM 687 C C . MET A 1 93 ? -23.726 -6.066 18.064 1.00 86.69 93 MET A C 1
ATOM 689 O O . MET A 1 93 ? -23.155 -5.153 18.659 1.00 86.69 93 MET A O 1
ATOM 693 N N . THR A 1 94 ? -23.781 -6.104 16.735 1.00 88.19 94 THR A N 1
ATOM 694 C CA . THR A 1 94 ? -23.369 -4.977 15.891 1.00 88.19 94 THR A CA 1
ATOM 695 C C . THR A 1 94 ? -24.402 -3.848 15.950 1.00 88.19 94 THR A C 1
ATOM 697 O O . THR A 1 94 ? -25.553 -4.062 16.336 1.00 88.19 94 THR A O 1
ATOM 700 N N . GLY A 1 95 ? -24.004 -2.638 15.557 1.00 87.88 95 GLY A N 1
ATOM 701 C CA . GLY A 1 95 ? -24.886 -1.472 15.489 1.00 87.88 95 GLY A CA 1
ATOM 702 C C . GLY A 1 95 ? -24.323 -0.249 16.204 1.00 87.88 95 GLY A C 1
ATOM 703 O O . GLY A 1 95 ? -23.122 -0.166 16.467 1.00 87.88 95 GLY A O 1
ATOM 704 N N . GLU A 1 96 ? -25.200 0.710 16.492 1.00 93.94 96 GLU A N 1
ATOM 705 C CA . GLU A 1 96 ? -24.854 1.909 17.256 1.00 93.94 96 GLU A CA 1
ATOM 706 C C . GLU A 1 96 ? -24.737 1.565 18.739 1.00 93.94 96 GLU A C 1
ATOM 708 O O . GLU A 1 96 ? -25.653 1.007 19.339 1.00 93.94 96 GLU A O 1
ATOM 713 N N . TRP A 1 97 ? -23.581 1.863 19.312 1.00 97.12 97 TRP A N 1
ATOM 714 C CA . TRP A 1 97 ? -23.276 1.717 20.726 1.00 97.12 97 TRP A CA 1
ATOM 715 C C . TRP A 1 97 ? -23.014 3.092 21.321 1.00 97.12 97 TRP A C 1
ATOM 717 O O . TRP A 1 97 ? -22.597 4.015 20.620 1.00 97.12 97 TRP A O 1
ATOM 727 N N . ASP A 1 98 ? -23.161 3.202 22.635 1.00 97.38 98 ASP A N 1
ATOM 728 C CA . ASP A 1 98 ? -22.897 4.436 23.359 1.00 97.38 98 ASP A CA 1
ATOM 729 C C . ASP A 1 98 ? -21.725 4.261 24.315 1.00 97.38 98 ASP A C 1
ATOM 731 O O . ASP A 1 98 ? -21.581 3.246 25.000 1.00 97.38 98 ASP A O 1
ATOM 735 N N . PHE A 1 99 ? -20.912 5.304 24.443 1.00 97.62 99 PHE A N 1
ATOM 736 C CA . PHE A 1 99 ? -20.037 5.436 25.596 1.00 97.62 99 PHE A CA 1
ATOM 737 C C . PHE A 1 99 ? -20.192 6.802 26.241 1.00 97.62 99 PHE A C 1
ATOM 739 O O . PHE A 1 99 ? -20.307 7.839 25.586 1.00 97.62 99 PHE A O 1
ATOM 746 N N . LYS A 1 100 ? -20.199 6.795 27.569 1.00 98.44 100 LYS A N 1
ATOM 747 C CA . LYS A 1 100 ? -20.314 7.975 28.412 1.00 98.44 100 LYS A CA 1
ATOM 748 C C . LYS A 1 100 ? -19.026 8.164 29.182 1.00 98.44 100 LYS A C 1
ATOM 750 O O . LYS A 1 100 ? -18.609 7.272 29.916 1.00 98.44 100 LYS A O 1
ATOM 755 N N . CYS A 1 101 ? -18.464 9.358 29.089 1.00 97.88 101 CYS A N 1
ATOM 756 C CA . CYS A 1 101 ? -17.339 9.778 29.906 1.00 97.88 101 CYS A CA 1
ATOM 757 C C . CYS A 1 101 ? -17.794 10.749 30.985 1.00 97.88 101 CYS A C 1
ATOM 759 O O . CYS A 1 101 ? -18.578 11.656 30.719 1.00 97.88 101 CYS A O 1
ATOM 761 N N . ASN A 1 102 ? -17.291 10.557 32.201 1.00 97.00 102 ASN A N 1
ATOM 762 C CA . ASN A 1 102 ? -17.475 11.444 33.341 1.00 97.00 102 ASN A CA 1
ATOM 763 C C . ASN A 1 102 ? -16.099 11.909 33.819 1.00 97.00 102 ASN A C 1
ATOM 765 O O . ASN A 1 102 ? -15.348 11.134 34.409 1.00 97.00 102 ASN A O 1
ATOM 769 N N . LEU A 1 103 ? -15.764 13.160 33.521 1.00 95.75 103 LEU A N 1
ATOM 770 C CA . LEU A 1 103 ? -14.484 13.778 33.838 1.00 95.75 103 LEU A CA 1
ATOM 771 C C . LEU A 1 103 ? -14.636 14.708 35.042 1.00 95.75 103 LEU A C 1
ATOM 773 O O . LEU A 1 103 ? -15.646 15.399 35.195 1.00 95.75 103 LEU A O 1
ATOM 777 N N . SER A 1 104 ? -13.617 14.758 35.896 1.00 93.56 104 SER A N 1
ATOM 778 C CA . SER A 1 104 ? -13.595 15.669 37.039 1.00 93.56 104 SER A CA 1
ATOM 779 C C . SER A 1 104 ? -12.209 16.234 37.331 1.00 93.56 104 SER A C 1
ATOM 781 O O . SER A 1 104 ? -11.205 15.518 37.303 1.00 93.56 104 SER A O 1
ATOM 783 N N . ASP A 1 105 ? -12.170 17.526 37.653 1.00 89.50 105 ASP A N 1
ATOM 784 C CA . ASP A 1 105 ? -11.007 18.204 38.224 1.00 89.50 105 ASP A CA 1
ATOM 785 C C . ASP A 1 105 ? -11.212 18.431 39.743 1.00 89.50 105 ASP A C 1
ATOM 787 O O . ASP A 1 105 ? -11.941 17.694 40.411 1.00 89.50 105 ASP A O 1
ATOM 791 N N . ARG A 1 106 ? -10.526 19.414 40.341 1.00 84.38 106 ARG A N 1
ATOM 792 C CA . ARG A 1 106 ? -10.675 19.745 41.775 1.00 84.38 106 ARG A CA 1
ATOM 793 C C . ARG A 1 106 ? -12.022 20.374 42.135 1.00 84.38 106 ARG A C 1
ATOM 795 O O . ARG A 1 106 ? -12.427 20.293 43.290 1.00 84.38 106 ARG A O 1
ATOM 802 N N . THR A 1 107 ? -12.649 21.054 41.190 1.00 84.12 107 THR A N 1
ATOM 803 C CA . THR A 1 107 ? -13.767 21.981 41.395 1.00 84.12 107 THR A CA 1
ATOM 804 C C . THR A 1 107 ? -14.968 21.669 40.506 1.00 84.12 107 THR A C 1
ATOM 806 O O . THR A 1 107 ? -16.088 22.012 40.864 1.00 84.12 107 THR A O 1
ATOM 809 N N . ASN A 1 108 ? -14.753 21.008 39.372 1.00 87.50 108 ASN A N 1
ATOM 810 C CA . ASN A 1 108 ? -15.723 20.815 38.308 1.00 87.50 108 ASN A CA 1
ATOM 811 C C . ASN A 1 108 ? -15.852 19.339 37.948 1.00 87.50 108 ASN A C 1
ATOM 813 O O . ASN A 1 108 ? -14.918 18.544 38.091 1.00 87.50 108 ASN A O 1
ATOM 817 N N . ARG A 1 109 ? -17.036 18.995 37.446 1.00 90.88 109 ARG A N 1
ATOM 818 C CA . ARG A 1 109 ? -17.355 17.688 36.880 1.00 90.88 109 ARG A CA 1
ATOM 819 C C . ARG A 1 109 ? -18.184 17.885 35.629 1.00 90.88 109 ARG A C 1
ATOM 821 O O . ARG A 1 109 ? -19.063 18.745 35.619 1.00 90.88 109 ARG A O 1
ATOM 828 N N . GLN A 1 110 ? -17.940 17.067 34.619 1.00 93.69 110 GLN A N 1
ATOM 829 C CA . GLN A 1 110 ? -18.726 17.079 33.398 1.00 93.69 110 GLN A CA 1
ATOM 830 C C . GLN A 1 110 ? -18.846 15.674 32.838 1.00 93.69 110 GLN A C 1
ATOM 832 O O . GLN A 1 110 ? -17.888 14.904 32.854 1.00 93.69 110 GLN A O 1
ATOM 837 N N . ALA A 1 111 ? -20.030 15.361 32.323 1.00 95.00 111 ALA A N 1
ATOM 838 C CA . ALA A 1 111 ? -20.272 14.119 31.623 1.00 95.00 111 ALA A CA 1
ATOM 839 C C . ALA A 1 111 ? -20.783 14.393 30.213 1.00 95.00 111 ALA A C 1
ATOM 841 O O . ALA A 1 111 ? -21.571 15.317 30.008 1.00 95.00 111 ALA A O 1
ATOM 842 N N . LYS A 1 112 ? -20.348 13.571 29.262 1.00 97.00 112 LYS A N 1
ATOM 843 C CA . LYS A 1 112 ? -20.825 13.580 27.880 1.00 97.00 112 LYS A CA 1
ATOM 844 C C . LYS A 1 112 ? -20.966 12.140 27.398 1.00 97.00 112 LYS A C 1
ATOM 846 O O . LYS A 1 112 ? -20.197 11.275 27.816 1.00 97.00 112 LYS A O 1
ATOM 851 N N . THR A 1 113 ? -21.966 11.907 26.560 1.00 97.62 113 THR A N 1
ATOM 852 C CA . THR A 1 113 ? -22.192 10.637 25.868 1.00 97.62 113 THR A CA 1
ATOM 853 C C . THR A 1 113 ? -21.932 10.849 24.384 1.00 97.62 113 THR A C 1
ATOM 855 O O . THR A 1 113 ? -22.296 11.897 23.847 1.00 97.62 113 THR A O 1
ATOM 858 N N . SER A 1 114 ? -21.298 9.873 23.744 1.00 96.44 114 SER A N 1
ATOM 859 C CA . SER A 1 114 ? -21.111 9.821 22.299 1.00 96.44 114 SER A CA 1
ATOM 860 C C . SER A 1 114 ? -21.491 8.441 21.789 1.00 96.44 114 SER A C 1
ATOM 862 O O . SER A 1 1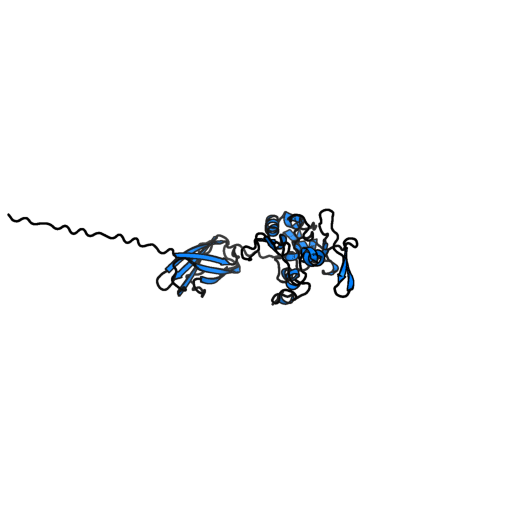14 ? -21.228 7.443 22.462 1.00 96.44 114 SER A O 1
ATOM 864 N N . GLN A 1 115 ? -22.055 8.409 20.586 1.00 96.56 115 GLN A N 1
ATOM 865 C CA . GLN A 1 115 ? -22.346 7.170 19.876 1.00 96.56 115 GLN A CA 1
ATOM 866 C C . GLN A 1 115 ? -21.124 6.736 19.058 1.00 96.56 115 GLN A C 1
ATOM 868 O O . GLN A 1 115 ? -20.293 7.572 18.681 1.00 96.56 115 GLN A O 1
ATOM 873 N N . PHE A 1 116 ? -21.013 5.441 18.784 1.00 92.25 116 PHE A N 1
ATOM 874 C CA . PHE A 1 116 ? -20.037 4.853 17.871 1.00 92.25 116 PHE A CA 1
ATOM 875 C C . PHE A 1 116 ? -20.590 3.581 17.226 1.00 92.25 116 PHE A C 1
ATOM 877 O O . PHE A 1 116 ? -21.478 2.934 17.772 1.00 92.25 116 PHE A O 1
ATOM 884 N N . ILE A 1 117 ? -20.059 3.208 16.062 1.00 87.56 117 ILE A N 1
ATOM 885 C CA . ILE A 1 117 ? -20.507 2.014 15.339 1.00 87.56 117 ILE A CA 1
ATOM 886 C C . ILE A 1 117 ? -19.615 0.822 15.688 1.00 87.56 117 ILE A C 1
ATOM 888 O O . ILE A 1 117 ? -18.391 0.895 15.535 1.00 87.56 117 ILE A O 1
ATOM 892 N N . VAL A 1 118 ? -20.242 -0.284 16.094 1.00 88.44 118 VAL A N 1
ATOM 893 C CA . VAL A 1 118 ? -19.621 -1.609 16.198 1.00 88.44 118 VAL A CA 1
ATOM 894 C C . VAL A 1 118 ? -20.058 -2.463 15.016 1.00 88.44 118 VAL A C 1
ATOM 896 O O . VAL A 1 118 ? -21.247 -2.650 14.759 1.00 88.44 118 VAL A O 1
ATOM 899 N N . THR A 1 119 ? -19.086 -3.016 14.305 1.00 82.25 119 THR A N 1
ATOM 900 C CA . THR A 1 119 ? -19.296 -3.917 13.169 1.00 82.25 119 THR A CA 1
ATOM 901 C C . THR A 1 119 ? -18.745 -5.303 13.481 1.00 82.25 119 THR A C 1
ATOM 903 O O . THR A 1 119 ? -17.944 -5.476 14.402 1.00 82.25 119 THR A O 1
ATOM 906 N N . ALA A 1 120 ? -19.212 -6.321 12.759 1.00 78.19 120 ALA A N 1
ATOM 907 C CA . ALA A 1 120 ? -18.720 -7.675 12.962 1.00 78.19 120 ALA A CA 1
ATOM 908 C C . ALA A 1 120 ? -17.225 -7.734 12.636 1.00 78.19 120 ALA A C 1
ATOM 910 O O . ALA A 1 120 ? -16.775 -7.111 11.672 1.00 78.19 120 ALA A O 1
ATOM 911 N N . THR A 1 121 ? -16.455 -8.509 13.404 1.00 58.81 121 THR A N 1
ATOM 912 C CA . THR A 1 121 ? -15.147 -8.951 12.924 1.00 58.81 121 THR A CA 1
ATOM 913 C C . THR A 1 121 ? -15.416 -9.712 11.638 1.00 58.81 121 THR A C 1
ATOM 915 O O . THR A 1 121 ? -16.115 -10.726 11.659 1.00 58.81 121 THR A O 1
ATOM 918 N N . ALA A 1 122 ? -14.892 -9.237 10.512 1.00 52.41 122 ALA A N 1
ATOM 919 C CA . ALA A 1 122 ? -14.803 -10.089 9.346 1.00 52.41 122 ALA A CA 1
ATOM 920 C C . ALA A 1 122 ? -13.886 -11.255 9.738 1.00 52.41 122 ALA A C 1
ATOM 922 O O . ALA A 1 122 ? -12.665 -11.108 9.828 1.00 52.41 122 ALA A O 1
ATOM 923 N N . THR A 1 123 ? -14.475 -12.408 10.050 1.00 42.50 123 THR A N 1
ATOM 924 C CA . THR A 1 123 ? -13.750 -13.669 10.066 1.00 42.50 123 THR A CA 1
ATOM 925 C C . THR A 1 123 ? -13.352 -13.922 8.621 1.00 42.50 123 THR A C 1
ATOM 927 O O . THR A 1 123 ? -14.123 -14.450 7.826 1.00 42.50 123 THR A O 1
ATOM 930 N N . HIS A 1 124 ? -12.166 -13.452 8.236 1.00 49.66 124 HIS A N 1
ATOM 931 C CA . HIS A 1 124 ? -11.596 -13.743 6.926 1.00 49.66 124 HIS A CA 1
ATOM 932 C C . HIS A 1 124 ? -11.095 -15.192 6.906 1.00 49.66 124 HIS A C 1
ATOM 934 O O . HIS A 1 124 ? -9.903 -15.460 6.778 1.00 49.66 124 HIS A O 1
ATOM 940 N N . ASP A 1 125 ? -12.030 -16.132 7.025 1.00 46.53 125 ASP A N 1
ATOM 941 C CA . ASP A 1 125 ? -11.911 -17.376 6.286 1.00 46.53 125 ASP A CA 1
ATOM 942 C C . ASP A 1 125 ? -11.893 -17.031 4.791 1.00 46.53 125 ASP A C 1
ATOM 944 O O . ASP A 1 125 ? -12.428 -15.997 4.374 1.00 46.53 125 ASP A O 1
ATOM 948 N N . ALA A 1 126 ? -11.245 -17.871 3.980 1.00 55.34 126 ALA A N 1
ATOM 949 C CA . ALA A 1 126 ? -11.182 -17.692 2.534 1.00 55.34 126 ALA A CA 1
ATOM 950 C C . ALA A 1 126 ? -12.576 -17.340 1.993 1.00 55.34 126 ALA A C 1
ATOM 952 O O . ALA A 1 126 ? -13.501 -18.150 2.086 1.00 55.34 126 ALA A O 1
ATOM 953 N N . VAL A 1 127 ? -12.733 -16.123 1.459 1.00 69.12 127 VAL A N 1
ATOM 954 C CA . VAL A 1 127 ? -14.011 -15.670 0.905 1.00 69.12 127 VAL A CA 1
ATOM 955 C C . VAL A 1 127 ? -14.371 -16.658 -0.196 1.00 69.12 127 VAL A C 1
ATOM 957 O O . VAL A 1 127 ? -13.697 -16.732 -1.222 1.00 69.12 127 VAL A O 1
ATOM 960 N N . SER A 1 128 ? -15.407 -17.467 0.026 1.00 76.81 128 SER A N 1
ATOM 961 C CA . SER A 1 128 ? -15.760 -18.568 -0.878 1.00 76.81 128 SER A CA 1
ATOM 962 C C . SER A 1 128 ? -16.022 -18.077 -2.303 1.00 76.81 128 SER A C 1
ATOM 964 O O . SER A 1 128 ? -15.713 -18.783 -3.261 1.00 76.81 128 SER A O 1
ATOM 966 N N . ALA A 1 129 ? -16.498 -16.835 -2.451 1.00 85.62 129 ALA A N 1
ATOM 967 C CA . ALA A 1 129 ? -16.664 -16.171 -3.738 1.00 85.62 129 ALA A CA 1
ATOM 968 C C . ALA A 1 129 ? -15.346 -16.037 -4.521 1.00 85.62 129 ALA A C 1
ATOM 970 O O . ALA A 1 129 ? -15.358 -16.180 -5.740 1.00 85.62 129 ALA A O 1
ATOM 971 N N . HIS A 1 130 ? -14.199 -15.852 -3.857 1.00 91.12 130 HIS A N 1
ATOM 972 C CA . HIS A 1 130 ? -12.909 -15.790 -4.547 1.00 91.12 130 HIS A CA 1
ATOM 973 C C . HIS A 1 130 ? -12.578 -17.111 -5.243 1.00 91.12 130 HIS A C 1
ATOM 975 O O . HIS A 1 130 ? -12.017 -17.091 -6.333 1.00 91.12 130 HIS A O 1
ATOM 981 N N . GLN A 1 131 ? -13.006 -18.261 -4.705 1.00 88.94 131 GLN A N 1
ATOM 982 C CA . GLN A 1 131 ? -12.809 -19.569 -5.353 1.00 88.94 131 GLN A CA 1
ATOM 983 C C . GLN A 1 131 ? -13.514 -19.674 -6.715 1.00 88.94 131 GLN A C 1
ATOM 985 O O . GLN A 1 131 ? -13.136 -20.504 -7.542 1.00 88.94 131 GLN A O 1
ATOM 990 N N . ALA A 1 132 ? -14.497 -18.809 -6.985 1.00 90.81 132 ALA A N 1
ATOM 991 C CA . ALA A 1 132 ? -15.163 -18.724 -8.278 1.00 90.81 132 ALA A CA 1
ATOM 992 C C . ALA A 1 132 ? -14.372 -17.927 -9.334 1.00 90.81 132 ALA A C 1
ATOM 994 O O . ALA A 1 132 ? -14.734 -17.984 -10.506 1.00 90.81 132 ALA A O 1
ATOM 995 N N . ILE A 1 133 ? -13.286 -17.229 -8.974 1.00 93.38 133 ILE A N 1
ATOM 996 C CA . ILE A 1 133 ? -12.418 -16.527 -9.934 1.00 93.38 133 ILE A CA 1
ATOM 997 C C . ILE A 1 133 ? -11.781 -17.566 -10.860 1.00 93.38 133 ILE A C 1
ATOM 999 O O . ILE A 1 133 ? -11.084 -18.458 -10.383 1.00 93.38 133 ILE A O 1
ATOM 1003 N N . GLN A 1 134 ? -12.024 -17.490 -12.169 1.00 93.88 134 GLN A N 1
ATOM 1004 C CA . GLN A 1 134 ? -11.483 -18.441 -13.161 1.00 93.88 134 GLN A CA 1
ATOM 1005 C C . GLN A 1 134 ? -10.362 -17.849 -14.021 1.00 93.88 134 GLN A C 1
ATOM 1007 O O . GLN A 1 134 ? -9.592 -18.592 -14.626 1.00 93.88 134 GLN A O 1
ATOM 1012 N N . SER A 1 135 ? -10.258 -16.525 -14.058 1.00 96.06 135 SER A N 1
ATOM 1013 C CA . SER A 1 135 ? -9.258 -15.768 -14.803 1.00 96.06 135 SER A CA 1
ATOM 1014 C C . SER A 1 135 ? -8.825 -14.562 -13.983 1.00 96.06 135 SER A C 1
ATOM 1016 O O . SER A 1 135 ? -9.596 -14.065 -13.165 1.00 96.06 135 SER A O 1
ATOM 1018 N N . TYR A 1 136 ? -7.603 -14.097 -14.217 1.00 95.62 136 TYR A N 1
ATOM 1019 C CA . TYR A 1 136 ? -7.091 -12.866 -13.632 1.00 95.62 136 TYR A CA 1
ATOM 1020 C C . TYR A 1 136 ? -6.766 -11.883 -14.751 1.00 95.62 136 TYR A C 1
ATOM 1022 O O . TYR A 1 136 ? -5.875 -12.135 -15.560 1.00 95.62 136 TYR A O 1
ATOM 1030 N N . ASP A 1 137 ? -7.511 -10.790 -14.773 1.00 95.69 137 ASP A N 1
ATOM 1031 C CA . ASP A 1 137 ? -7.362 -9.644 -15.662 1.00 95.69 137 ASP A CA 1
ATOM 1032 C C . ASP A 1 137 ? -7.075 -8.397 -14.818 1.00 95.69 137 ASP A C 1
ATOM 1034 O O . ASP A 1 137 ? -7.945 -7.561 -14.576 1.00 95.69 137 ASP A O 1
ATOM 1038 N N . GLY A 1 138 ? -5.880 -8.369 -14.221 1.00 95.19 138 GLY A N 1
ATOM 1039 C CA . GLY A 1 138 ? -5.411 -7.245 -13.411 1.00 95.19 138 GLY A CA 1
ATOM 1040 C C . GLY A 1 138 ? -6.390 -6.815 -12.300 1.00 95.19 138 GLY A C 1
ATOM 1041 O O . GLY A 1 138 ? -7.147 -7.644 -11.776 1.00 95.19 138 GLY A O 1
ATOM 1042 N N . PRO A 1 139 ? -6.401 -5.520 -11.936 1.00 96.31 139 PRO A N 1
ATOM 1043 C CA . PRO A 1 139 ? -7.312 -5.000 -10.918 1.00 96.31 139 PRO A CA 1
ATOM 1044 C C . PRO A 1 139 ? -8.788 -5.083 -11.311 1.00 96.31 139 PRO A C 1
ATOM 1046 O O . PRO A 1 139 ? -9.626 -5.165 -10.416 1.00 96.31 139 PRO A O 1
ATOM 1049 N N . ALA A 1 140 ? -9.133 -5.155 -12.604 1.00 97.12 140 ALA A N 1
ATOM 1050 C CA . ALA A 1 140 ? -10.523 -5.301 -13.049 1.00 97.12 140 ALA A CA 1
ATOM 1051 C C . ALA A 1 140 ? -11.193 -6.563 -12.470 1.00 97.12 140 ALA A C 1
ATOM 1053 O O . ALA A 1 140 ? -12.392 -6.566 -12.188 1.00 97.12 140 ALA A O 1
ATOM 1054 N N . THR A 1 141 ? -10.403 -7.609 -12.192 1.00 96.62 141 THR A N 1
ATOM 1055 C CA . THR A 1 141 ? -10.870 -8.822 -11.494 1.00 96.62 141 THR A CA 1
ATOM 1056 C C . THR A 1 141 ? -11.414 -8.513 -10.098 1.00 96.62 141 THR A C 1
ATOM 1058 O O . THR A 1 141 ? -12.380 -9.131 -9.658 1.00 96.62 141 THR A O 1
ATOM 1061 N N . CYS A 1 142 ? -10.792 -7.566 -9.396 1.00 96.31 142 CYS A N 1
ATOM 1062 C CA . CYS A 1 142 ? -11.154 -7.159 -8.042 1.00 96.31 142 CYS A CA 1
ATOM 1063 C C . CYS A 1 142 ? -12.243 -6.078 -8.065 1.00 96.31 142 CYS A C 1
ATOM 1065 O O . CYS A 1 142 ? -13.237 -6.187 -7.348 1.00 96.31 142 CYS A O 1
ATOM 1067 N N . ILE A 1 143 ? -12.082 -5.070 -8.927 1.00 96.38 143 ILE A N 1
ATOM 1068 C CA . ILE A 1 143 ? -12.966 -3.899 -9.047 1.00 96.38 143 ILE A CA 1
ATOM 1069 C C . ILE A 1 143 ? -14.405 -4.302 -9.377 1.00 96.38 143 ILE A C 1
ATOM 1071 O O . ILE A 1 143 ? -15.333 -3.647 -8.917 1.00 96.38 143 ILE A O 1
ATOM 1075 N N . ALA A 1 144 ? -14.610 -5.424 -10.077 1.00 94.44 144 ALA A N 1
ATOM 1076 C CA . ALA A 1 144 ? -15.943 -5.962 -10.357 1.00 94.44 144 ALA A CA 1
ATOM 1077 C C . ALA A 1 144 ? -16.829 -6.141 -9.102 1.00 94.44 144 ALA A C 1
ATOM 1079 O O . ALA A 1 144 ? -18.054 -6.109 -9.219 1.00 94.44 144 ALA A O 1
ATOM 1080 N N . CYS A 1 145 ? -16.223 -6.320 -7.921 1.00 93.12 145 CYS A N 1
ATOM 1081 C CA . CYS A 1 145 ? -16.919 -6.389 -6.631 1.00 93.12 145 CYS A CA 1
ATOM 1082 C C . CYS A 1 145 ? -16.424 -5.356 -5.599 1.00 93.12 145 CYS A C 1
ATOM 1084 O O . CYS A 1 145 ? -17.132 -5.115 -4.625 1.00 93.12 145 CYS A O 1
ATOM 1086 N N . HIS A 1 146 ? -15.235 -4.775 -5.792 1.00 94.31 146 HIS A N 1
ATOM 1087 C CA . HIS A 1 146 ? -14.538 -3.895 -4.842 1.00 94.31 146 HIS A CA 1
ATOM 1088 C C . HIS A 1 146 ? -14.280 -2.494 -5.414 1.00 94.31 146 HIS A C 1
ATOM 1090 O O . HIS A 1 146 ? -13.183 -1.946 -5.308 1.00 94.31 146 HIS A O 1
ATOM 1096 N N . GLU A 1 147 ? -15.275 -1.930 -6.097 1.00 94.50 147 GLU A N 1
ATOM 1097 C CA . GLU A 1 147 ? -15.164 -0.608 -6.721 1.00 94.50 147 GLU A CA 1
ATOM 1098 C C . GLU A 1 147 ? -14.916 0.495 -5.683 1.00 94.50 147 GLU A C 1
ATOM 1100 O O . GLU A 1 147 ? -14.062 1.350 -5.895 1.00 94.50 147 GLU A O 1
ATOM 1105 N N . LEU A 1 148 ? -15.609 0.448 -4.540 1.00 94.38 148 LEU A N 1
ATOM 1106 C CA . LEU A 1 148 ? -15.446 1.443 -3.477 1.00 94.38 148 LEU A CA 1
ATOM 1107 C C . LEU A 1 148 ? -14.041 1.391 -2.877 1.00 94.38 148 LEU A C 1
ATOM 1109 O O . LEU A 1 148 ? -13.386 2.422 -2.773 1.00 94.38 148 LEU A O 1
ATOM 1113 N N . GLU A 1 149 ? -13.537 0.195 -2.564 1.00 95.94 149 GLU A N 1
ATOM 1114 C CA . GLU A 1 149 ? -12.185 0.040 -2.027 1.00 95.94 149 GLU A CA 1
ATOM 1115 C C . GLU A 1 149 ? -11.113 0.454 -3.045 1.00 95.94 149 GLU A C 1
ATOM 1117 O O . GLU A 1 149 ? -10.067 0.978 -2.664 1.00 95.94 149 GLU A O 1
ATOM 1122 N N . ALA A 1 150 ? -11.360 0.243 -4.342 1.00 95.38 150 ALA A N 1
ATOM 1123 C CA . ALA A 1 150 ? -10.468 0.714 -5.395 1.00 95.38 150 ALA A CA 1
ATOM 1124 C C . ALA A 1 150 ? -10.447 2.247 -5.488 1.00 95.38 150 ALA A C 1
ATOM 1126 O O . ALA A 1 150 ? -9.369 2.818 -5.640 1.00 95.38 150 ALA A O 1
ATOM 1127 N N . GLN A 1 151 ? -11.595 2.916 -5.343 1.00 95.38 151 GLN A N 1
ATOM 1128 C CA . GLN A 1 151 ? -11.653 4.381 -5.297 1.00 95.38 151 GLN A CA 1
ATOM 1129 C C . GLN A 1 151 ? -10.979 4.941 -4.037 1.00 95.38 151 GLN A C 1
ATOM 1131 O O . GLN A 1 151 ? -10.144 5.836 -4.134 1.00 95.38 151 GLN A O 1
ATOM 1136 N N . ASP A 1 152 ? -11.231 4.345 -2.868 1.00 96.50 152 ASP A N 1
ATOM 1137 C CA . ASP A 1 152 ? -10.548 4.726 -1.625 1.00 96.50 152 ASP A CA 1
ATOM 1138 C C . ASP A 1 152 ? -9.023 4.562 -1.751 1.00 96.50 152 ASP A C 1
ATOM 1140 O O . ASP A 1 152 ? -8.234 5.380 -1.265 1.00 96.50 152 ASP A O 1
ATOM 1144 N N . MET A 1 153 ? -8.583 3.496 -2.426 1.00 96.38 153 MET A N 1
ATOM 1145 C CA . MET A 1 153 ? -7.170 3.258 -2.689 1.00 96.38 153 MET A CA 1
ATOM 1146 C C . MET A 1 153 ? -6.594 4.278 -3.674 1.00 96.38 153 MET A C 1
ATOM 1148 O O . MET A 1 153 ? -5.469 4.747 -3.455 1.00 96.38 153 MET A O 1
ATOM 1152 N N . LEU A 1 154 ? -7.341 4.624 -4.725 1.00 95.94 154 LEU A N 1
ATOM 1153 C CA . LEU A 1 154 ? -6.966 5.635 -5.710 1.00 95.94 154 LEU A CA 1
ATOM 1154 C C . LEU A 1 154 ? -6.667 6.973 -5.030 1.00 95.94 154 LEU A C 1
ATOM 1156 O O . LEU A 1 154 ? -5.624 7.564 -5.298 1.00 95.94 154 LEU A O 1
ATOM 1160 N N . ASP A 1 155 ? -7.500 7.390 -4.080 1.00 94.56 155 ASP A N 1
ATOM 1161 C CA . ASP A 1 155 ? -7.343 8.654 -3.350 1.00 94.56 155 ASP A CA 1
ATOM 1162 C C . ASP A 1 155 ? -6.236 8.624 -2.275 1.00 94.56 155 ASP A C 1
ATOM 1164 O O . ASP A 1 155 ? -5.911 9.638 -1.650 1.00 94.56 155 ASP A O 1
ATOM 1168 N N . SER A 1 156 ? -5.606 7.469 -2.045 1.00 96.31 156 SER A N 1
ATOM 1169 C CA . SER A 1 156 ? -4.578 7.318 -1.016 1.00 96.31 156 SER A CA 1
ATOM 1170 C C . SER A 1 156 ? -3.202 7.851 -1.442 1.00 96.31 156 SER A C 1
ATOM 1172 O O . SER A 1 156 ? -2.786 7.766 -2.598 1.00 96.31 156 SER A O 1
ATOM 1174 N N . LEU A 1 157 ? -2.386 8.263 -0.463 1.00 95.06 157 LEU A N 1
ATOM 1175 C CA . LEU A 1 157 ? -0.980 8.636 -0.696 1.00 95.06 157 LEU A CA 1
ATOM 1176 C C . LEU A 1 157 ? -0.127 7.502 -1.291 1.00 95.06 157 LEU A C 1
ATOM 1178 O O . LEU A 1 157 ? 0.927 7.771 -1.870 1.00 95.06 157 LEU A O 1
ATOM 1182 N N . HIS A 1 158 ? -0.543 6.240 -1.148 1.00 96.00 158 HIS A N 1
ATOM 1183 C CA . HIS A 1 158 ? 0.157 5.120 -1.773 1.00 96.00 158 HIS A CA 1
ATOM 1184 C C . HIS A 1 158 ? 0.015 5.152 -3.301 1.00 96.00 158 HIS A C 1
ATOM 1186 O O . HIS A 1 158 ? 0.989 4.827 -3.982 1.00 96.00 158 HIS A O 1
ATOM 1192 N N . MET A 1 159 ? -1.146 5.575 -3.815 1.00 95.69 159 MET A N 1
ATOM 1193 C CA . MET A 1 159 ? -1.407 5.766 -5.247 1.00 95.69 159 MET A CA 1
ATOM 1194 C C . MET A 1 159 ? -0.926 7.127 -5.752 1.00 95.69 159 MET A C 1
ATOM 1196 O O . MET A 1 159 ? -0.299 7.194 -6.802 1.00 95.69 159 MET A O 1
ATOM 1200 N N . GLN A 1 160 ? -1.171 8.196 -4.994 1.00 94.25 160 GLN A N 1
ATOM 1201 C CA . GLN A 1 160 ? -0.871 9.560 -5.440 1.00 94.25 160 GLN A CA 1
ATOM 1202 C C . GLN A 1 160 ? 0.621 9.904 -5.346 1.00 94.25 160 GLN A C 1
ATOM 1204 O O . GLN A 1 160 ? 1.134 10.695 -6.131 1.00 94.25 160 GLN A O 1
ATOM 1209 N N . TRP A 1 161 ? 1.335 9.346 -4.358 1.00 94.56 161 TRP A N 1
ATOM 1210 C CA . TRP A 1 161 ? 2.737 9.674 -4.045 1.00 94.56 161 TRP A CA 1
ATOM 1211 C C . TRP A 1 161 ? 3.043 11.158 -3.790 1.00 94.56 161 TRP A C 1
ATOM 1213 O O . TRP A 1 161 ? 4.209 11.519 -3.592 1.00 94.56 161 TRP A O 1
ATOM 1223 N N . SER A 1 162 ? 2.016 11.991 -3.705 1.00 94.00 162 SER A N 1
ATOM 1224 C CA . SER A 1 162 ? 2.054 13.388 -3.304 1.00 94.00 162 SER A CA 1
ATOM 1225 C C . SER A 1 162 ? 0.745 13.773 -2.632 1.00 94.00 162 SER A C 1
ATOM 1227 O O . SER A 1 162 ? -0.283 13.131 -2.839 1.00 94.00 162 SER A O 1
ATOM 1229 N N . GLY A 1 163 ? 0.795 14.821 -1.823 1.00 93.75 163 GLY A N 1
ATOM 1230 C CA . GLY A 1 163 ? -0.376 15.434 -1.215 1.00 93.75 163 GLY A CA 1
ATOM 1231 C C . GLY A 1 163 ? 0.012 16.678 -0.420 1.00 93.75 163 GLY A C 1
ATOM 1232 O O . GLY A 1 163 ? 1.200 17.012 -0.350 1.00 93.75 163 GLY A O 1
ATOM 1233 N N . PRO A 1 164 ? -0.959 17.362 0.199 1.00 92.38 164 PRO A N 1
ATOM 1234 C CA . PRO A 1 164 ? -0.708 18.625 0.876 1.00 92.38 164 PRO A CA 1
ATOM 1235 C C . PRO A 1 164 ? 0.197 18.436 2.097 1.00 92.38 164 PRO A C 1
ATOM 1237 O O . PRO A 1 164 ? -0.019 17.541 2.917 1.00 92.38 164 PRO A O 1
ATOM 1240 N N . THR A 1 165 ? 1.176 19.329 2.266 1.00 92.06 165 THR A N 1
ATOM 1241 C CA . THR A 1 165 ? 2.099 19.327 3.416 1.00 92.06 165 THR A CA 1
ATOM 1242 C C . THR A 1 165 ? 1.947 20.589 4.280 1.00 92.06 165 THR A C 1
ATOM 1244 O O . THR A 1 165 ? 2.861 21.417 4.317 1.00 92.06 165 THR A O 1
ATOM 1247 N N . PRO A 1 166 ? 0.811 20.775 4.986 1.00 90.81 166 PRO A N 1
ATOM 1248 C CA . PRO A 1 166 ? 0.495 22.029 5.687 1.00 90.81 166 PRO A CA 1
ATOM 1249 C C . PRO A 1 166 ? 1.467 22.362 6.826 1.00 90.81 166 PRO A C 1
ATOM 1251 O O . PRO A 1 166 ? 1.646 23.530 7.165 1.00 90.81 166 PRO A O 1
ATOM 1254 N N . ASP A 1 167 ? 2.118 21.343 7.386 1.00 91.56 167 ASP A N 1
ATOM 1255 C CA . ASP A 1 167 ? 3.028 21.480 8.524 1.00 91.56 167 ASP A CA 1
ATOM 1256 C C . ASP A 1 167 ? 4.505 21.613 8.110 1.00 91.56 167 ASP A C 1
ATOM 1258 O O . ASP A 1 167 ? 5.391 21.655 8.968 1.00 91.56 167 ASP A O 1
ATOM 1262 N N . VAL A 1 168 ? 4.804 21.676 6.806 1.00 88.88 168 VAL A N 1
ATOM 1263 C CA . VAL A 1 168 ? 6.176 21.830 6.303 1.00 88.88 168 VAL A CA 1
ATOM 1264 C C . VAL A 1 168 ? 6.440 23.285 5.932 1.00 88.88 168 VAL A C 1
ATOM 1266 O O . VAL A 1 168 ? 5.761 23.885 5.101 1.00 88.88 168 VAL A O 1
ATOM 1269 N N . THR A 1 169 ? 7.462 23.877 6.548 1.00 92.06 169 THR A N 1
ATOM 1270 C CA . THR A 1 169 ? 7.838 25.266 6.277 1.00 92.06 169 THR A CA 1
ATOM 1271 C C . THR A 1 169 ? 8.399 25.426 4.866 1.00 92.06 169 THR A C 1
ATOM 1273 O O . THR A 1 169 ? 9.153 24.588 4.379 1.00 92.06 169 THR A O 1
ATOM 1276 N N . ASN A 1 170 ? 8.071 26.551 4.224 1.00 89.75 170 ASN A N 1
ATOM 1277 C CA . ASN A 1 170 ? 8.533 26.923 2.878 1.00 89.75 170 ASN A CA 1
ATOM 1278 C C . ASN A 1 170 ? 8.101 25.984 1.741 1.00 89.75 170 ASN A C 1
ATOM 1280 O O . ASN A 1 170 ? 8.652 26.079 0.646 1.00 89.75 170 ASN A O 1
ATOM 1284 N N . ILE A 1 171 ? 7.108 25.127 1.970 1.00 88.94 171 ILE A N 1
ATOM 1285 C CA . ILE A 1 171 ? 6.469 24.342 0.917 1.00 88.94 171 ILE A CA 1
ATOM 1286 C C . ILE A 1 171 ? 5.021 24.805 0.819 1.00 88.94 171 ILE A C 1
ATOM 1288 O O . ILE A 1 171 ? 4.273 24.779 1.793 1.00 88.94 171 ILE A O 1
ATOM 1292 N N . SER A 1 172 ? 4.645 25.299 -0.357 1.00 86.06 172 SER A N 1
ATOM 1293 C CA . SER A 1 172 ? 3.266 25.652 -0.679 1.00 86.06 172 SER A CA 1
ATOM 1294 C C . SER A 1 172 ? 2.719 24.632 -1.672 1.00 86.06 172 SER A C 1
ATOM 1296 O O . SER A 1 172 ? 3.283 24.499 -2.757 1.00 86.06 172 SER A O 1
ATOM 1298 N N . GLY A 1 173 ? 1.616 23.970 -1.329 1.00 89.00 173 GLY A N 1
ATOM 1299 C CA . GLY A 1 173 ? 0.969 22.969 -2.180 1.00 89.00 173 GLY A CA 1
ATOM 1300 C C . GLY A 1 173 ? 1.381 21.539 -1.843 1.00 89.00 173 GLY A C 1
ATOM 1301 O O . GLY A 1 173 ? 1.705 21.239 -0.691 1.00 89.00 173 GLY A O 1
ATOM 1302 N N . ASP A 1 174 ? 1.317 20.678 -2.854 1.00 93.00 174 ASP A N 1
ATOM 1303 C CA . ASP A 1 174 ? 1.568 19.250 -2.705 1.00 93.00 174 ASP A CA 1
ATOM 1304 C C . ASP A 1 174 ? 3.060 18.921 -2.795 1.00 93.00 174 ASP A C 1
ATOM 1306 O O . ASP A 1 174 ? 3.796 19.463 -3.623 1.00 93.00 174 ASP A O 1
ATOM 1310 N N . ASP A 1 175 ? 3.487 17.981 -1.961 1.00 93.88 175 ASP A N 1
ATOM 1311 C CA . ASP A 1 175 ? 4.833 17.415 -1.949 1.00 93.88 175 ASP A CA 1
ATOM 1312 C C . ASP A 1 175 ? 4.740 15.909 -1.665 1.00 93.88 175 ASP A C 1
ATOM 1314 O O . ASP A 1 175 ? 3.702 15.386 -1.250 1.00 93.88 175 ASP A O 1
ATOM 1318 N N . GLY A 1 176 ? 5.815 15.173 -1.913 1.00 92.94 176 GLY A N 1
ATOM 1319 C CA . GLY A 1 176 ? 5.884 13.747 -1.658 1.00 92.94 176 GLY A CA 1
ATOM 1320 C C . GLY A 1 176 ? 6.896 13.021 -2.528 1.00 92.94 176 GLY A C 1
ATOM 1321 O O . GLY A 1 176 ? 7.712 13.591 -3.247 1.00 92.94 176 GLY A O 1
ATOM 1322 N N . LYS A 1 177 ? 6.860 11.691 -2.475 1.00 93.25 177 LYS A N 1
ATOM 1323 C CA . LYS A 1 177 ? 7.810 10.840 -3.203 1.00 93.25 177 LYS A CA 1
ATOM 1324 C C . LYS A 1 177 ? 7.792 11.097 -4.718 1.00 93.25 177 LYS A C 1
ATOM 1326 O O . LYS A 1 177 ? 8.848 10.991 -5.343 1.00 93.25 177 LYS A O 1
ATOM 1331 N N . GLY A 1 178 ? 6.624 11.421 -5.276 1.00 91.94 178 GLY A N 1
ATOM 1332 C CA . GLY A 1 178 ? 6.415 11.732 -6.692 1.00 91.94 178 GLY A CA 1
ATOM 1333 C C . GLY A 1 178 ? 6.515 13.218 -7.052 1.00 91.94 178 GLY A C 1
ATOM 1334 O O . GLY A 1 178 ? 6.527 13.530 -8.239 1.00 91.94 178 GLY A O 1
ATOM 1335 N N . VAL A 1 179 ? 6.609 14.120 -6.063 1.00 93.00 179 VAL A N 1
ATOM 1336 C CA . VAL A 1 179 ? 6.641 15.582 -6.253 1.00 93.00 179 VAL A CA 1
ATOM 1337 C C . VAL A 1 179 ? 7.628 16.197 -5.262 1.00 93.00 179 VAL A C 1
ATOM 1339 O O . VAL A 1 179 ? 7.352 16.222 -4.076 1.00 93.00 179 VAL A O 1
ATOM 1342 N N . ASN A 1 180 ? 8.780 16.693 -5.726 1.00 91.31 180 ASN A N 1
ATOM 1343 C CA . ASN A 1 180 ? 9.806 17.396 -4.923 1.00 91.31 180 ASN A CA 1
ATOM 1344 C C . ASN A 1 180 ? 10.478 16.618 -3.766 1.00 91.31 180 ASN A C 1
ATOM 1346 O O . ASN A 1 180 ? 11.467 17.111 -3.219 1.00 91.31 180 ASN A O 1
ATOM 1350 N N . GLY A 1 181 ? 10.051 15.390 -3.446 1.00 90.19 181 GLY A N 1
ATOM 1351 C CA . GLY A 1 181 ? 10.587 14.559 -2.359 1.00 90.19 181 GLY A CA 1
ATOM 1352 C C . GLY A 1 181 ? 12.012 14.033 -2.572 1.00 90.19 181 GLY A C 1
ATOM 1353 O O . GLY A 1 181 ? 12.237 12.826 -2.728 1.00 90.19 181 GLY A O 1
ATOM 1354 N N . ILE A 1 182 ? 12.989 14.937 -2.544 1.00 91.25 182 ILE A N 1
ATOM 1355 C CA . ILE A 1 182 ? 14.415 14.650 -2.693 1.00 91.25 182 ILE A CA 1
ATOM 1356 C C . ILE A 1 182 ? 15.003 14.167 -1.361 1.00 91.25 182 ILE A C 1
ATOM 1358 O O . ILE A 1 182 ? 14.731 14.712 -0.294 1.00 91.25 182 ILE A O 1
ATOM 1362 N N . ASN A 1 183 ? 15.846 13.136 -1.407 1.00 91.00 183 ASN A N 1
ATOM 1363 C CA . ASN A 1 183 ? 16.583 12.635 -0.247 1.00 91.00 183 ASN A CA 1
ATOM 1364 C C . ASN A 1 183 ? 18.034 12.266 -0.594 1.00 91.00 183 ASN A C 1
ATOM 1366 O O . ASN A 1 183 ? 18.438 12.258 -1.750 1.00 91.00 183 ASN A O 1
ATOM 1370 N N . THR A 1 184 ? 18.828 11.929 0.417 1.00 91.31 184 THR A N 1
ATOM 1371 C CA . THR A 1 184 ? 20.249 11.568 0.277 1.00 91.31 184 THR A CA 1
ATOM 1372 C C . THR A 1 184 ? 20.502 10.079 -0.005 1.00 91.31 184 THR A C 1
ATOM 1374 O O . THR A 1 184 ? 21.643 9.637 0.078 1.00 91.31 184 THR A O 1
ATOM 1377 N N . PHE A 1 185 ? 19.463 9.298 -0.336 1.00 89.75 185 PHE A N 1
ATOM 1378 C CA . PHE A 1 185 ? 19.587 7.918 -0.823 1.00 89.75 185 PHE A CA 1
ATOM 1379 C C . PHE A 1 185 ? 19.572 7.913 -2.356 1.00 89.75 185 PHE A C 1
ATOM 1381 O O . PHE A 1 185 ? 20.516 8.365 -2.992 1.00 89.75 185 PHE A O 1
ATOM 1388 N N . CYS A 1 186 ? 18.477 7.466 -2.976 1.00 87.88 186 CYS A N 1
ATOM 1389 C CA . CYS A 1 186 ? 18.331 7.402 -4.433 1.00 87.88 186 CYS A CA 1
ATOM 1390 C C . CYS A 1 186 ? 17.936 8.752 -5.063 1.00 87.88 186 CYS A C 1
ATOM 1392 O O . CYS A 1 186 ? 17.363 8.773 -6.151 1.00 87.88 186 CYS A O 1
ATOM 1394 N N . THR A 1 187 ? 18.186 9.864 -4.366 1.00 91.12 187 THR A N 1
ATOM 1395 C CA . THR A 1 187 ? 17.825 11.231 -4.762 1.00 91.12 187 THR A CA 1
ATOM 1396 C C . THR A 1 187 ? 16.325 11.442 -4.918 1.00 91.12 187 THR A C 1
ATOM 1398 O O . THR A 1 187 ? 15.696 11.922 -3.982 1.00 91.12 187 THR A O 1
ATOM 1401 N N . TYR A 1 188 ? 15.737 11.074 -6.053 1.00 92.19 188 TYR A N 1
ATOM 1402 C CA . TYR A 1 188 ? 14.344 11.357 -6.378 1.00 92.19 188 TYR A CA 1
ATOM 1403 C C . TYR A 1 188 ? 13.698 10.186 -7.120 1.00 92.19 188 TYR A C 1
ATOM 1405 O O . TYR A 1 188 ? 14.337 9.538 -7.947 1.00 92.19 188 TYR A O 1
ATOM 1413 N N . ALA A 1 189 ? 12.426 9.894 -6.829 1.00 92.19 189 ALA A N 1
ATOM 1414 C CA . ALA A 1 189 ? 11.772 8.709 -7.380 1.00 92.19 189 ALA A CA 1
ATOM 1415 C C . ALA A 1 189 ? 11.619 8.773 -8.904 1.00 92.19 189 ALA A C 1
ATOM 1417 O O . ALA A 1 189 ? 11.828 7.764 -9.574 1.00 92.19 189 ALA A O 1
ATOM 1418 N N . MET A 1 190 ? 11.325 9.961 -9.444 1.00 90.06 190 MET A N 1
ATOM 1419 C CA . MET A 1 190 ? 11.074 10.134 -10.877 1.00 90.06 190 MET A CA 1
ATOM 1420 C C . MET A 1 190 ? 12.342 10.094 -11.730 1.00 90.06 190 MET A C 1
ATOM 1422 O O . MET A 1 190 ? 12.239 9.844 -12.924 1.00 90.06 190 MET A O 1
ATOM 1426 N N . SER A 1 191 ? 13.533 10.314 -11.165 1.00 86.44 191 SER A N 1
ATOM 1427 C CA . SER A 1 191 ? 14.800 10.069 -11.874 1.00 86.44 191 SER A CA 1
ATOM 1428 C C . SER A 1 191 ? 15.325 8.649 -11.646 1.00 86.44 191 SER A C 1
ATOM 1430 O O . SER A 1 191 ? 16.015 8.101 -12.498 1.00 86.44 191 SER A O 1
ATOM 1432 N N . SER A 1 192 ? 14.942 8.015 -10.536 1.00 87.62 192 SER A N 1
ATOM 1433 C CA . SER A 1 192 ? 15.343 6.654 -10.155 1.00 87.62 192 SER A CA 1
ATOM 1434 C C . SER A 1 192 ? 14.246 5.612 -10.436 1.00 87.62 192 SER A C 1
ATOM 1436 O O . SER A 1 192 ? 14.071 4.658 -9.667 1.00 87.62 192 SER A O 1
ATOM 1438 N N . LYS A 1 193 ? 13.500 5.797 -11.536 1.00 86.69 193 LYS A N 1
ATOM 1439 C CA . LYS A 1 193 ? 12.268 5.068 -11.906 1.00 86.69 193 LYS A CA 1
ATOM 1440 C C . LYS A 1 193 ? 12.390 3.549 -11.764 1.00 86.69 193 LYS A C 1
ATOM 1442 O O . LYS A 1 193 ? 11.632 2.938 -11.015 1.00 86.69 193 LYS A O 1
ATOM 1447 N N . GLY A 1 194 ? 13.412 2.961 -12.396 1.00 79.44 194 GLY A N 1
ATOM 1448 C CA . GLY A 1 194 ? 13.610 1.505 -12.459 1.00 79.44 194 GLY A CA 1
ATOM 1449 C C . GLY A 1 194 ? 13.735 0.813 -11.097 1.00 79.44 194 GLY A C 1
ATOM 1450 O O . GLY A 1 194 ? 13.379 -0.353 -10.970 1.00 79.44 194 GLY A O 1
ATOM 1451 N N . ALA A 1 195 ? 14.179 1.530 -10.060 1.00 85.50 195 ALA A N 1
ATOM 1452 C CA . ALA A 1 195 ? 14.184 1.023 -8.690 1.00 85.50 195 ALA A CA 1
ATOM 1453 C C . ALA A 1 195 ? 12.941 1.472 -7.913 1.00 85.50 195 ALA A C 1
ATOM 1455 O O . ALA A 1 195 ? 12.301 0.669 -7.237 1.00 85.50 195 ALA A O 1
ATOM 1456 N N . CYS A 1 196 ? 12.575 2.751 -7.995 1.00 90.50 196 CYS A N 1
ATOM 1457 C CA . CYS A 1 196 ? 11.559 3.333 -7.120 1.00 90.50 196 CYS A CA 1
ATOM 1458 C C . CYS A 1 196 ? 10.152 2.812 -7.412 1.00 90.50 196 CYS A C 1
ATOM 1460 O O . CYS A 1 196 ? 9.387 2.589 -6.469 1.00 90.50 196 CYS A O 1
ATOM 1462 N N . PHE A 1 197 ? 9.829 2.611 -8.691 1.00 92.94 197 PHE A N 1
ATOM 1463 C CA . PHE A 1 197 ? 8.502 2.201 -9.148 1.00 92.94 197 PHE A CA 1
ATOM 1464 C C . PHE A 1 197 ? 8.196 0.734 -8.835 1.00 92.94 197 PHE A C 1
ATOM 1466 O O . PHE A 1 197 ? 7.033 0.355 -8.744 1.00 92.94 197 PHE A O 1
ATOM 1473 N N . THR A 1 198 ? 9.218 -0.077 -8.530 1.00 90.50 198 THR A N 1
ATOM 1474 C CA . THR A 1 198 ? 9.018 -1.458 -8.047 1.00 90.50 198 THR A CA 1
ATOM 1475 C C . THR A 1 198 ? 8.218 -1.505 -6.745 1.00 90.50 198 THR A C 1
ATOM 1477 O O . THR A 1 198 ? 7.540 -2.489 -6.477 1.00 90.50 198 THR A O 1
ATOM 1480 N N . CYS A 1 199 ? 8.281 -0.426 -5.958 1.00 92.25 199 CYS A N 1
ATOM 1481 C CA . CYS A 1 199 ? 7.559 -0.267 -4.701 1.00 92.25 199 CYS A CA 1
ATOM 1482 C C . CYS A 1 199 ? 6.249 0.525 -4.845 1.00 92.25 199 CYS A C 1
ATOM 1484 O O . CYS A 1 199 ? 5.593 0.773 -3.834 1.00 92.25 199 CYS A O 1
ATOM 1486 N N . HIS A 1 200 ? 5.909 1.017 -6.040 1.00 95.06 200 HIS A N 1
ATOM 1487 C CA . HIS A 1 200 ? 4.661 1.747 -6.253 1.00 95.06 200 HIS A CA 1
ATOM 1488 C C . HIS A 1 200 ? 3.507 0.765 -6.373 1.00 95.06 200 HIS A C 1
ATOM 1490 O O . HIS A 1 200 ? 3.610 -0.206 -7.104 1.00 95.06 200 HIS A O 1
ATOM 1496 N N . VAL A 1 201 ? 2.382 1.028 -5.718 1.00 95.12 201 VAL A N 1
ATOM 1497 C CA . VAL A 1 201 ? 1.153 0.218 -5.841 1.00 95.12 201 VAL A CA 1
ATOM 1498 C C . VAL A 1 201 ? 0.388 0.453 -7.146 1.00 95.12 201 VAL A C 1
ATOM 1500 O O . VAL A 1 201 ? -0.735 -0.007 -7.275 1.00 95.12 201 VAL A O 1
ATOM 1503 N N . ARG A 1 202 ? 1.017 1.127 -8.117 1.00 93.94 202 ARG A N 1
ATOM 1504 C CA . ARG A 1 202 ? 0.537 1.242 -9.491 1.00 93.94 202 ARG A CA 1
ATOM 1505 C C . ARG A 1 202 ? 1.323 0.268 -10.371 1.00 93.94 202 ARG A C 1
ATOM 1507 O O . ARG A 1 202 ? 2.539 0.136 -10.189 1.00 93.94 202 ARG A O 1
ATOM 1514 N N . ALA A 1 203 ? 0.659 -0.477 -11.245 1.00 93.50 203 ALA A N 1
ATOM 1515 C CA . ALA A 1 203 ? 1.255 -1.476 -12.137 1.00 93.50 203 ALA A CA 1
ATOM 1516 C C . ALA A 1 203 ? 1.942 -0.864 -13.366 1.00 93.50 203 ALA A C 1
ATOM 1518 O O . ALA A 1 203 ? 2.874 -1.468 -13.892 1.00 93.50 203 ALA A O 1
ATOM 1519 N N . ASP A 1 204 ? 1.544 0.349 -13.738 1.00 93.19 204 ASP A N 1
ATOM 1520 C CA . ASP A 1 204 ? 2.065 1.169 -14.839 1.00 93.19 204 ASP A CA 1
ATOM 1521 C C . ASP A 1 204 ? 3.406 1.865 -14.525 1.00 93.19 204 ASP A C 1
ATOM 1523 O O . ASP A 1 204 ? 3.941 2.615 -15.336 1.00 93.19 204 ASP A O 1
ATOM 1527 N N . GLY A 1 205 ? 3.949 1.686 -13.317 1.00 88.94 205 GLY A N 1
ATOM 1528 C CA . GLY A 1 205 ? 5.160 2.374 -12.887 1.00 88.94 205 GLY A CA 1
ATOM 1529 C C . GLY A 1 205 ? 5.021 3.897 -12.809 1.00 88.94 205 GLY A C 1
ATOM 1530 O O . GLY A 1 205 ? 5.927 4.595 -13.241 1.00 88.94 205 GLY A O 1
ATOM 1531 N N . ASN A 1 206 ? 3.940 4.419 -12.225 1.00 90.75 206 ASN A N 1
ATOM 1532 C CA . ASN A 1 206 ? 3.733 5.859 -12.028 1.00 90.75 206 ASN A CA 1
ATOM 1533 C C . ASN A 1 206 ? 3.898 6.666 -13.322 1.00 90.75 206 ASN A C 1
ATOM 1535 O O . ASN A 1 206 ? 4.719 7.594 -13.400 1.00 90.75 206 ASN A O 1
ATOM 1539 N N . ALA A 1 207 ? 3.159 6.243 -14.342 1.00 90.62 207 ALA A N 1
ATOM 1540 C CA . ALA A 1 207 ? 3.166 6.851 -15.655 1.00 90.62 207 ALA A CA 1
ATOM 1541 C C . ALA A 1 207 ? 2.764 8.340 -15.586 1.00 90.62 207 ALA A C 1
ATOM 1543 O O . ALA A 1 207 ? 2.202 8.796 -14.584 1.00 90.62 207 ALA A O 1
ATOM 1544 N N . PRO A 1 208 ? 3.079 9.147 -16.618 1.00 90.56 208 PRO A N 1
ATOM 1545 C CA . PRO A 1 208 ? 2.914 10.602 -16.578 1.00 90.56 208 PRO A CA 1
ATOM 1546 C C . PRO A 1 208 ? 1.453 11.081 -16.686 1.00 90.56 208 PRO A C 1
ATOM 1548 O O . PRO A 1 208 ? 1.227 12.285 -16.826 1.00 90.56 208 PRO A O 1
ATOM 1551 N N . HIS A 1 209 ? 0.475 10.176 -16.627 1.00 92.00 209 HIS A N 1
ATOM 1552 C CA . HIS A 1 209 ? -0.947 10.497 -16.540 1.00 92.00 209 HIS A CA 1
ATOM 1553 C C . HIS A 1 209 ? -1.442 10.509 -15.084 1.00 92.00 209 HIS A C 1
ATOM 1555 O O . HIS A 1 209 ? -0.755 10.077 -14.157 1.00 92.00 209 HIS A O 1
ATOM 1561 N N . ALA A 1 210 ? -2.646 11.048 -14.872 1.00 93.25 210 ALA A N 1
ATOM 1562 C CA . ALA A 1 210 ? -3.296 10.980 -13.567 1.00 93.25 210 ALA A CA 1
ATOM 1563 C C . ALA A 1 210 ? -3.595 9.511 -13.210 1.00 93.25 210 ALA A C 1
ATOM 1565 O O . ALA A 1 210 ? -4.017 8.780 -14.108 1.00 93.25 210 ALA A O 1
ATOM 1566 N N . PRO A 1 211 ? -3.411 9.082 -11.948 1.00 94.38 211 PRO A N 1
ATOM 1567 C CA . PRO A 1 211 ? -3.724 7.717 -11.542 1.00 94.38 211 PRO A CA 1
ATOM 1568 C C . PRO A 1 211 ? -5.166 7.320 -11.877 1.00 94.38 211 PRO A C 1
ATOM 1570 O O . PRO A 1 211 ? -6.085 8.121 -11.701 1.00 94.38 211 PRO A O 1
ATOM 1573 N N . ASP A 1 212 ? -5.351 6.076 -12.309 1.00 95.38 212 ASP A N 1
ATOM 1574 C CA . ASP A 1 212 ? -6.649 5.451 -12.570 1.00 95.38 212 ASP A CA 1
ATOM 1575 C C . ASP A 1 212 ? -6.834 4.201 -11.692 1.00 95.38 212 ASP A C 1
ATOM 1577 O O . ASP A 1 212 ? -5.863 3.568 -11.265 1.00 95.38 212 ASP A O 1
ATOM 1581 N N . VAL A 1 213 ? -8.084 3.809 -11.417 1.00 96.31 213 VAL A N 1
ATOM 1582 C CA . VAL A 1 213 ? -8.374 2.582 -10.648 1.00 96.31 213 VAL A CA 1
ATOM 1583 C C . VAL A 1 213 ? -7.787 1.331 -11.308 1.00 96.31 213 VAL A C 1
ATOM 1585 O O . VAL A 1 213 ? -7.390 0.395 -10.613 1.00 96.31 213 VAL A O 1
ATOM 1588 N N . ASN A 1 214 ? -7.668 1.318 -12.636 1.00 95.38 214 ASN A N 1
ATOM 1589 C CA . ASN A 1 214 ? -7.087 0.204 -13.379 1.00 95.38 214 ASN A CA 1
ATOM 1590 C C . ASN A 1 214 ? -5.556 0.134 -13.273 1.00 95.38 214 ASN A C 1
ATOM 1592 O O . ASN A 1 214 ? -4.971 -0.877 -13.661 1.00 95.38 214 ASN A O 1
ATOM 1596 N N . ASP A 1 215 ? -4.908 1.146 -12.692 1.00 96.31 215 ASP A N 1
ATOM 1597 C CA . ASP A 1 215 ? -3.475 1.101 -12.411 1.00 96.31 215 ASP A CA 1
ATOM 1598 C C . ASP A 1 215 ? -3.171 0.336 -11.119 1.00 96.31 215 ASP A C 1
ATOM 1600 O O . ASP A 1 215 ? -2.024 -0.045 -10.892 1.00 96.31 215 ASP A O 1
ATOM 1604 N N . ILE A 1 216 ? -4.153 0.138 -10.234 1.00 97.50 216 ILE A N 1
ATOM 1605 C CA . ILE A 1 216 ? -3.931 -0.401 -8.888 1.00 97.50 216 ILE A CA 1
ATOM 1606 C C . ILE A 1 216 ? -3.384 -1.835 -8.962 1.00 97.50 216 ILE A C 1
ATOM 1608 O O . ILE A 1 216 ? -3.930 -2.706 -9.631 1.00 97.50 216 ILE A O 1
ATOM 1612 N N . ASP A 1 217 ? -2.337 -2.133 -8.193 1.00 97.38 217 ASP A N 1
ATOM 1613 C CA . ASP A 1 217 ? -1.897 -3.506 -7.942 1.00 97.38 217 ASP A CA 1
ATOM 1614 C C . ASP A 1 217 ? -2.384 -3.979 -6.569 1.00 97.38 217 ASP A C 1
ATOM 1616 O O . ASP A 1 217 ? -1.695 -3.850 -5.551 1.00 97.38 217 ASP A O 1
ATOM 1620 N N . CYS A 1 218 ? -3.592 -4.549 -6.551 1.00 97.50 218 CYS A N 1
ATOM 1621 C CA . CYS A 1 218 ? -4.231 -5.058 -5.338 1.00 97.50 218 CYS A CA 1
ATOM 1622 C C . CYS A 1 218 ? -3.384 -6.151 -4.660 1.00 97.50 218 CYS A C 1
ATOM 1624 O O . CYS A 1 218 ? -3.281 -6.214 -3.432 1.00 97.50 218 CYS A O 1
ATOM 1626 N N . LEU A 1 219 ? -2.741 -7.017 -5.451 1.00 97.19 219 LEU A N 1
ATOM 1627 C CA . LEU A 1 219 ? -2.019 -8.182 -4.940 1.00 97.19 219 LEU A CA 1
ATOM 1628 C C . LEU A 1 219 ? -0.729 -7.804 -4.214 1.00 97.19 219 LEU A C 1
ATOM 1630 O O . LEU A 1 219 ? -0.240 -8.587 -3.398 1.00 97.19 219 LEU A O 1
ATOM 1634 N N . MET A 1 220 ? -0.181 -6.610 -4.452 1.00 96.06 220 MET A N 1
ATOM 1635 C CA . MET A 1 220 ? 1.048 -6.187 -3.787 1.00 96.06 220 MET A CA 1
ATOM 1636 C C . MET A 1 220 ? 0.898 -6.064 -2.262 1.00 96.06 220 MET A C 1
ATOM 1638 O O . MET A 1 220 ? 1.860 -6.312 -1.531 1.00 96.06 220 MET A O 1
ATOM 1642 N N . CYS A 1 221 ? -0.311 -5.750 -1.790 1.00 96.62 221 CYS A N 1
ATOM 1643 C CA . CYS A 1 221 ? -0.655 -5.705 -0.367 1.00 96.62 221 CYS A CA 1
ATOM 1644 C C . CYS A 1 221 ? -1.473 -6.920 0.081 1.00 96.62 221 CYS A C 1
ATOM 1646 O O . CYS A 1 221 ? -1.350 -7.342 1.226 1.00 96.62 221 CYS A O 1
ATOM 1648 N N . HIS A 1 222 ? -2.297 -7.480 -0.805 1.00 96.38 222 HIS A N 1
ATOM 1649 C CA . HIS A 1 222 ? -3.254 -8.524 -0.446 1.00 96.38 222 HIS A CA 1
ATOM 1650 C C . HIS A 1 222 ? -2.762 -9.951 -0.697 1.00 96.38 222 HIS A C 1
ATOM 1652 O O . HIS A 1 222 ? -3.520 -10.892 -0.481 1.00 96.38 222 HIS A O 1
ATOM 1658 N N . ASN A 1 223 ? -1.520 -10.145 -1.149 1.00 94.62 223 ASN A N 1
ATOM 1659 C CA . ASN A 1 223 ? -0.941 -11.475 -1.295 1.00 94.62 223 ASN A CA 1
ATOM 1660 C C . ASN A 1 223 ? 0.572 -11.483 -1.012 1.00 94.62 223 ASN A C 1
ATOM 1662 O O . ASN A 1 223 ? 1.373 -10.922 -1.766 1.00 94.62 223 ASN A O 1
ATOM 1666 N N . ASP A 1 224 ? 0.985 -12.174 0.052 1.00 91.62 224 ASP A N 1
ATOM 1667 C CA . ASP A 1 224 ? 2.392 -12.267 0.474 1.00 91.62 224 ASP A CA 1
ATOM 1668 C C . ASP A 1 224 ? 3.294 -13.074 -0.470 1.00 91.62 224 ASP A C 1
ATOM 1670 O O . ASP A 1 224 ? 4.518 -12.916 -0.442 1.00 91.62 224 ASP A O 1
ATOM 1674 N N . THR A 1 225 ? 2.704 -13.917 -1.318 1.00 91.81 225 THR A N 1
ATOM 1675 C CA . THR A 1 225 ? 3.427 -14.737 -2.299 1.00 91.81 225 THR A CA 1
ATOM 1676 C C . THR A 1 225 ? 3.675 -13.977 -3.594 1.00 91.81 225 THR A C 1
ATOM 1678 O O . THR A 1 225 ? 4.734 -14.137 -4.193 1.00 91.81 225 THR A O 1
ATOM 1681 N N . TYR A 1 226 ? 2.723 -13.144 -4.021 1.00 96.44 226 TYR A N 1
ATOM 1682 C CA . TYR A 1 226 ? 2.789 -12.434 -5.294 1.00 96.44 226 TYR A CA 1
ATOM 1683 C C . TYR A 1 226 ? 4.067 -11.601 -5.414 1.00 96.44 226 TYR A C 1
ATOM 1685 O O . TYR A 1 226 ? 4.395 -10.809 -4.531 1.00 96.44 226 TYR A O 1
ATOM 1693 N N . GLN A 1 227 ? 4.768 -11.743 -6.534 1.00 94.56 227 GLN A N 1
ATOM 1694 C CA . GLN A 1 227 ? 5.908 -10.920 -6.920 1.00 94.56 227 GLN A CA 1
ATOM 1695 C C . GLN A 1 227 ? 5.741 -10.497 -8.376 1.00 94.56 227 GLN A C 1
ATOM 1697 O O . GLN A 1 227 ? 5.226 -11.257 -9.197 1.00 94.56 227 GLN A O 1
ATOM 1702 N N . ARG A 1 228 ? 6.230 -9.303 -8.708 1.00 94.94 228 ARG A N 1
ATOM 1703 C CA . ARG A 1 228 ? 6.219 -8.765 -10.070 1.00 94.94 228 ARG A CA 1
ATOM 1704 C C . ARG A 1 228 ? 7.569 -8.171 -10.436 1.00 94.94 228 ARG A C 1
ATOM 1706 O O . ARG A 1 228 ? 8.362 -7.813 -9.563 1.00 94.94 228 ARG A O 1
ATOM 1713 N N . THR A 1 229 ? 7.792 -8.019 -11.729 1.00 94.44 229 THR A N 1
ATOM 1714 C CA . THR A 1 229 ? 8.933 -7.302 -12.294 1.00 94.44 229 THR A CA 1
ATOM 1715 C C . THR A 1 229 ? 8.479 -6.458 -13.475 1.00 94.44 229 THR A C 1
ATOM 1717 O O . THR A 1 229 ? 7.483 -6.769 -14.124 1.00 94.44 229 THR A O 1
ATOM 1720 N N . PHE A 1 230 ? 9.227 -5.403 -13.779 1.00 94.25 230 PHE A N 1
ATOM 1721 C CA . PHE A 1 230 ? 9.104 -4.730 -15.066 1.00 94.25 230 PHE A CA 1
ATOM 1722 C C . PHE A 1 230 ? 9.700 -5.610 -16.165 1.00 94.25 230 PHE A C 1
ATOM 1724 O O . PHE A 1 230 ? 10.705 -6.294 -15.937 1.00 94.25 230 PHE A O 1
ATOM 1731 N N . VAL A 1 231 ? 9.092 -5.583 -17.349 1.00 95.12 231 VAL A N 1
ATOM 1732 C CA . VAL A 1 231 ? 9.684 -6.170 -18.556 1.00 95.12 231 VAL A CA 1
ATOM 1733 C C . VAL A 1 231 ? 10.863 -5.287 -18.958 1.00 95.12 231 VAL A C 1
ATOM 1735 O O . VAL A 1 231 ? 10.633 -4.111 -19.194 1.00 95.12 231 VAL A O 1
ATOM 1738 N N . PRO A 1 232 ? 12.112 -5.774 -19.015 1.00 93.19 232 PRO A N 1
ATOM 1739 C CA . PRO A 1 232 ? 13.244 -4.940 -19.415 1.00 93.19 232 PRO A CA 1
ATOM 1740 C C . PRO A 1 232 ? 13.161 -4.581 -20.904 1.00 93.19 232 PRO A C 1
ATOM 1742 O O . PRO A 1 232 ? 12.884 -5.452 -21.728 1.00 93.19 232 PRO A O 1
ATOM 1745 N N . ASP A 1 233 ? 13.465 -3.331 -21.256 1.00 94.31 233 ASP A N 1
ATOM 1746 C CA . ASP A 1 233 ? 13.556 -2.880 -22.647 1.00 94.31 233 ASP A CA 1
ATOM 1747 C C . ASP A 1 233 ? 14.995 -2.472 -22.997 1.00 94.31 233 ASP A C 1
ATOM 1749 O O . ASP A 1 233 ? 15.472 -1.430 -22.543 1.00 94.31 233 ASP A O 1
ATOM 1753 N N . PRO A 1 234 ? 15.700 -3.255 -23.837 1.00 92.88 234 PRO A N 1
ATOM 1754 C CA . PRO A 1 234 ? 17.049 -2.931 -24.297 1.00 92.88 234 PRO A CA 1
ATOM 1755 C C . PRO A 1 234 ? 17.174 -1.596 -25.044 1.00 92.88 234 PRO A C 1
ATOM 1757 O O . PRO A 1 234 ? 18.295 -1.125 -25.224 1.00 92.88 234 PRO A O 1
ATOM 1760 N N . ASN A 1 235 ? 16.066 -1.006 -25.502 1.00 93.06 235 ASN A N 1
ATOM 1761 C CA . ASN A 1 235 ? 16.049 0.293 -26.173 1.00 93.06 235 ASN A CA 1
ATOM 1762 C C . ASN A 1 235 ? 15.774 1.454 -25.206 1.00 93.06 235 ASN A C 1
ATOM 1764 O O . ASN A 1 235 ? 16.091 2.598 -25.530 1.00 93.06 235 ASN A O 1
ATOM 1768 N N . ASN A 1 236 ? 15.246 1.174 -24.013 1.00 91.00 236 ASN A N 1
ATOM 1769 C CA . ASN A 1 236 ? 15.035 2.160 -22.961 1.00 91.00 236 ASN A CA 1
ATOM 1770 C C . ASN A 1 236 ? 16.232 2.150 -22.005 1.00 91.00 236 ASN A C 1
ATOM 1772 O O . ASN A 1 236 ? 16.228 1.477 -20.969 1.00 91.00 236 ASN A O 1
ATOM 1776 N N . THR A 1 237 ? 17.299 2.858 -22.380 1.00 91.44 237 THR A N 1
ATOM 1777 C CA . THR A 1 237 ? 18.552 2.857 -21.617 1.00 91.44 237 THR A CA 1
ATOM 1778 C C . THR A 1 237 ? 19.117 4.251 -21.402 1.00 91.44 237 THR A C 1
ATOM 1780 O O . THR A 1 237 ? 18.968 5.127 -22.247 1.00 91.44 237 THR A O 1
ATOM 1783 N N . GLU A 1 238 ? 19.825 4.432 -20.288 1.00 89.69 238 GLU A N 1
ATOM 1784 C CA . GLU A 1 238 ? 20.601 5.641 -19.998 1.00 89.69 238 GLU A CA 1
ATOM 1785 C C . GLU A 1 238 ? 22.056 5.256 -19.750 1.00 89.69 238 GLU A C 1
ATOM 1787 O O . GLU A 1 238 ? 22.348 4.386 -18.924 1.00 89.69 238 GLU A O 1
ATOM 1792 N N . THR A 1 239 ? 22.984 5.902 -20.457 1.00 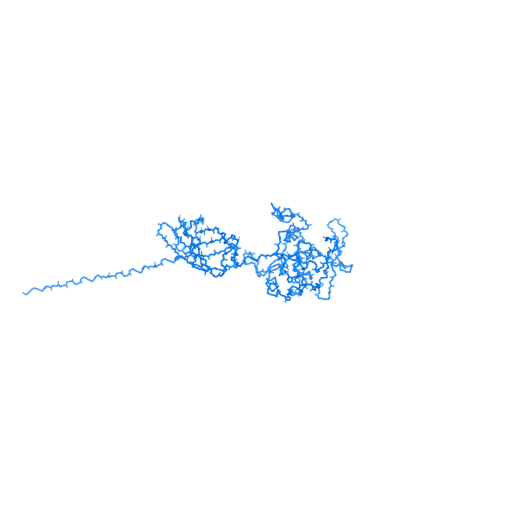93.38 239 THR A N 1
ATOM 1793 C CA . THR A 1 239 ? 24.423 5.666 -20.289 1.00 93.38 239 THR A CA 1
ATOM 1794 C C . THR A 1 239 ? 25.083 6.875 -19.652 1.00 93.38 239 THR A C 1
ATOM 1796 O O . THR A 1 239 ? 25.050 7.975 -20.196 1.00 93.38 239 THR A O 1
ATOM 1799 N N . VAL A 1 240 ? 25.720 6.661 -18.505 1.00 91.06 240 VAL A N 1
ATOM 1800 C CA . VAL A 1 240 ? 26.387 7.713 -17.731 1.00 91.06 240 VAL A CA 1
ATOM 1801 C C . VAL A 1 240 ? 27.807 7.297 -17.376 1.00 91.06 240 VAL A C 1
ATOM 1803 O O . VAL A 1 240 ? 28.117 6.112 -17.246 1.00 91.06 240 VAL A O 1
ATOM 1806 N N . VAL A 1 241 ? 28.674 8.285 -17.178 1.00 95.75 241 VAL A N 1
ATOM 1807 C CA . VAL A 1 241 ? 30.002 8.083 -16.596 1.00 95.75 241 VAL A CA 1
ATOM 1808 C C . VAL A 1 241 ? 29.911 8.425 -15.115 1.00 95.75 241 VAL A C 1
ATOM 1810 O O . VAL A 1 241 ? 29.535 9.541 -14.758 1.00 95.75 241 VAL A O 1
ATOM 1813 N N . ASN A 1 242 ? 30.202 7.458 -14.247 1.00 89.06 242 ASN A N 1
ATOM 1814 C CA . ASN A 1 242 ? 30.146 7.681 -12.806 1.00 89.06 242 ASN A CA 1
ATOM 1815 C C . ASN A 1 242 ? 31.352 8.504 -12.314 1.00 89.06 242 ASN A C 1
ATOM 1817 O O . ASN A 1 242 ? 32.285 8.800 -13.060 1.00 89.06 242 ASN A O 1
ATOM 1821 N N . ILE A 1 243 ? 31.357 8.848 -11.024 1.00 90.12 243 ILE A N 1
ATOM 1822 C CA . ILE A 1 243 ? 32.429 9.648 -10.408 1.00 90.12 243 ILE A CA 1
ATOM 1823 C C . ILE A 1 243 ? 33.817 8.984 -10.476 1.00 90.12 243 ILE A C 1
ATOM 1825 O O . ILE A 1 243 ? 34.831 9.669 -10.384 1.00 90.12 243 ILE A O 1
ATOM 1829 N N . ASN A 1 244 ? 33.868 7.665 -10.686 1.00 95.69 244 ASN A N 1
ATOM 1830 C CA . ASN A 1 244 ? 35.106 6.904 -10.850 1.00 95.69 244 ASN A CA 1
ATOM 1831 C C . ASN A 1 244 ? 35.573 6.846 -12.318 1.00 95.69 244 ASN A C 1
ATOM 1833 O O . ASN A 1 244 ? 36.553 6.170 -12.619 1.00 95.69 244 ASN A O 1
ATOM 1837 N N . GLY A 1 245 ? 34.876 7.516 -13.242 1.00 96.12 245 GLY A N 1
ATOM 1838 C CA . GLY A 1 245 ? 35.168 7.470 -14.675 1.00 96.12 245 GLY A CA 1
ATOM 1839 C C . GLY A 1 245 ? 34.662 6.207 -15.379 1.00 96.12 245 GLY A C 1
ATOM 1840 O O . GLY A 1 245 ? 34.980 5.994 -16.547 1.00 96.12 245 GLY A O 1
ATOM 1841 N N . GLU A 1 246 ? 33.874 5.359 -14.710 1.00 97.25 246 GLU A N 1
ATOM 1842 C CA . GLU A 1 246 ? 33.334 4.141 -15.315 1.00 97.25 246 GLU A CA 1
ATOM 1843 C C . GLU A 1 246 ? 32.061 4.450 -16.103 1.00 97.25 246 GLU A C 1
ATOM 1845 O O . GLU A 1 246 ? 31.126 5.060 -15.580 1.00 97.25 246 GLU A O 1
ATOM 1850 N N . THR A 1 247 ? 31.988 3.960 -17.340 1.00 96.81 247 THR A N 1
ATOM 1851 C CA . THR A 1 247 ? 30.747 3.987 -18.121 1.00 96.81 247 THR A CA 1
ATOM 1852 C C . THR A 1 247 ? 29.790 2.913 -17.603 1.00 96.81 247 THR A C 1
ATOM 1854 O O . THR A 1 247 ? 30.152 1.738 -17.519 1.00 96.81 247 THR A O 1
ATOM 1857 N N . LYS A 1 248 ? 28.568 3.312 -17.246 1.00 92.56 248 LYS A N 1
ATOM 1858 C CA . LYS A 1 248 ? 27.474 2.430 -16.824 1.00 92.56 248 LYS A CA 1
ATOM 1859 C C . LYS A 1 248 ? 26.271 2.667 -17.726 1.00 92.56 248 LYS A C 1
ATOM 1861 O O . LYS A 1 248 ? 25.896 3.815 -17.944 1.00 92.56 248 LYS A O 1
ATOM 1866 N N . THR A 1 249 ? 25.652 1.585 -18.185 1.00 92.12 249 THR A N 1
ATOM 1867 C CA . THR A 1 249 ? 24.382 1.621 -18.916 1.00 92.12 249 THR A CA 1
ATOM 1868 C C . THR A 1 249 ? 23.295 1.030 -18.030 1.00 92.12 249 THR A C 1
ATOM 1870 O O . THR A 1 249 ? 23.398 -0.116 -17.591 1.00 92.12 249 THR A O 1
ATOM 1873 N N . TYR A 1 250 ? 22.274 1.829 -17.750 1.00 88.31 250 TYR A N 1
ATOM 1874 C CA . TYR A 1 250 ? 21.074 1.433 -17.027 1.00 88.31 250 TYR A CA 1
ATOM 1875 C C . TYR A 1 250 ? 19.997 1.059 -18.035 1.00 88.31 250 TYR A C 1
ATOM 1877 O O . TYR A 1 250 ? 19.773 1.805 -18.981 1.00 88.31 250 TYR A O 1
ATOM 1885 N N . VAL A 1 251 ? 19.348 -0.084 -17.828 1.00 90.31 251 VAL A N 1
ATOM 1886 C CA . VAL A 1 251 ? 18.226 -0.565 -18.644 1.00 90.31 251 VAL A CA 1
ATOM 1887 C C . VAL A 1 251 ? 16.952 -0.400 -17.829 1.00 90.31 251 VAL A C 1
ATOM 1889 O O . VAL A 1 251 ? 16.888 -0.862 -16.686 1.00 90.31 251 VAL A O 1
ATOM 1892 N N . PHE A 1 252 ? 15.959 0.273 -18.396 1.00 90.19 252 PHE A N 1
ATOM 1893 C CA . PHE A 1 252 ? 14.662 0.497 -17.769 1.00 90.19 252 PHE A CA 1
ATOM 1894 C C . PHE A 1 252 ? 13.611 -0.463 -18.331 1.00 90.19 252 PHE A C 1
ATOM 1896 O O . PHE A 1 252 ? 13.891 -1.298 -19.194 1.00 90.19 252 PHE A O 1
ATOM 1903 N N . GLY A 1 253 ? 12.405 -0.398 -17.771 1.00 91.88 253 GLY A N 1
ATOM 1904 C CA . GLY A 1 253 ? 11.300 -1.220 -18.242 1.00 91.88 253 GLY A CA 1
ATOM 1905 C C . GLY A 1 253 ? 10.786 -0.786 -19.616 1.00 91.88 253 GLY A C 1
ATOM 1906 O O . GLY A 1 253 ? 11.015 0.344 -20.041 1.00 91.88 253 GLY A O 1
ATOM 1907 N N . LEU A 1 254 ? 10.078 -1.688 -20.284 1.00 95.12 254 LEU A N 1
ATOM 1908 C CA . LEU A 1 254 ? 9.297 -1.425 -21.481 1.00 95.12 254 LEU A CA 1
ATOM 1909 C C . LEU A 1 254 ? 8.198 -0.431 -21.144 1.00 95.12 254 LEU A C 1
ATOM 1911 O O . LEU A 1 254 ? 7.475 -0.628 -20.166 1.00 95.12 254 LEU A O 1
ATOM 1915 N N . VAL A 1 255 ? 8.110 0.612 -21.959 1.00 94.00 255 VAL A N 1
ATOM 1916 C CA . VAL A 1 255 ? 7.154 1.704 -21.817 1.00 94.00 255 VAL A CA 1
ATOM 1917 C C . VAL A 1 255 ? 6.358 1.811 -23.112 1.00 94.00 255 VAL A C 1
ATOM 1919 O O . VAL A 1 255 ? 6.944 1.716 -24.192 1.00 94.00 255 VAL A O 1
ATOM 1922 N N . ASP A 1 256 ? 5.043 1.966 -23.012 1.00 93.88 256 ASP A N 1
ATOM 1923 C CA . ASP A 1 256 ? 4.183 2.164 -24.177 1.00 93.88 256 ASP A CA 1
ATOM 1924 C C . ASP A 1 256 ? 4.166 3.630 -24.667 1.00 93.88 256 ASP A C 1
ATOM 1926 O O . ASP A 1 256 ? 4.963 4.469 -24.239 1.00 93.88 256 ASP A O 1
ATOM 1930 N N . GLU A 1 257 ? 3.273 3.952 -25.606 1.00 93.81 257 GLU A N 1
ATOM 1931 C CA . GLU A 1 257 ? 3.153 5.306 -26.162 1.00 93.81 257 GLU A CA 1
ATOM 1932 C C . GLU A 1 257 ? 2.624 6.359 -25.171 1.00 93.81 257 GLU A C 1
ATOM 1934 O O . GLU A 1 257 ? 2.870 7.551 -25.372 1.00 93.81 257 GLU A O 1
ATOM 1939 N N . ASN A 1 258 ? 1.954 5.937 -24.094 1.00 91.25 258 ASN A N 1
ATOM 1940 C CA . ASN A 1 258 ? 1.405 6.811 -23.054 1.00 91.25 258 ASN A CA 1
ATOM 1941 C C . ASN A 1 258 ? 2.381 7.033 -21.893 1.00 91.25 258 ASN A C 1
ATOM 1943 O O . ASN A 1 258 ? 2.205 7.960 -21.098 1.00 91.25 258 ASN A O 1
ATOM 1947 N N . GLY A 1 259 ? 3.457 6.248 -21.833 1.00 90.94 259 GLY A N 1
ATOM 1948 C CA . GLY A 1 259 ? 4.422 6.308 -20.745 1.00 90.94 259 GLY A CA 1
ATOM 1949 C C . GLY A 1 259 ? 4.221 5.222 -19.689 1.00 90.94 259 GLY A C 1
ATOM 1950 O O . GLY A 1 259 ? 4.882 5.296 -18.647 1.00 90.94 259 GLY A O 1
ATOM 1951 N N . ASP A 1 260 ? 3.386 4.220 -19.971 1.00 94.06 260 ASP A N 1
ATOM 1952 C CA . ASP A 1 260 ? 3.013 3.171 -19.030 1.00 94.06 260 ASP A CA 1
ATOM 1953 C C . ASP A 1 260 ? 4.044 2.052 -19.066 1.00 94.06 260 ASP A C 1
ATOM 1955 O O . ASP A 1 260 ? 4.346 1.465 -20.110 1.00 94.06 260 ASP A O 1
ATOM 1959 N N . TYR A 1 261 ? 4.606 1.733 -17.905 1.00 94.31 261 TYR A N 1
ATOM 1960 C CA . TYR A 1 261 ? 5.515 0.610 -17.782 1.00 94.31 261 TYR A CA 1
ATOM 1961 C C . TYR A 1 261 ? 4.763 -0.717 -17.830 1.00 94.31 261 TYR A C 1
ATOM 1963 O O . TYR A 1 261 ? 3.791 -0.940 -17.113 1.00 94.31 261 TYR A O 1
ATOM 1971 N N . THR A 1 262 ? 5.310 -1.673 -18.575 1.00 94.44 262 THR A N 1
ATOM 1972 C CA . THR A 1 262 ? 4.800 -3.045 -18.573 1.00 94.44 262 THR A CA 1
ATOM 1973 C C . THR A 1 262 ? 5.357 -3.830 -17.385 1.00 94.44 262 THR A C 1
ATOM 1975 O O . THR A 1 262 ? 6.569 -4.066 -17.288 1.00 94.44 262 THR A O 1
ATOM 1978 N N . THR A 1 263 ? 4.472 -4.300 -16.504 1.00 94.69 263 THR A N 1
ATOM 1979 C CA . THR A 1 263 ? 4.800 -5.258 -15.438 1.00 94.69 263 THR A CA 1
ATOM 1980 C C . THR A 1 263 ? 4.282 -6.656 -15.751 1.00 94.69 263 THR A C 1
ATOM 1982 O O . THR A 1 263 ? 3.259 -6.842 -16.402 1.00 94.69 263 THR A O 1
ATOM 1985 N N . VAL A 1 264 ? 5.016 -7.665 -15.283 1.00 95.31 264 VAL A N 1
ATOM 1986 C CA . VAL A 1 264 ? 4.640 -9.079 -15.381 1.00 95.31 264 VAL A CA 1
ATOM 1987 C C . VAL A 1 264 ? 4.891 -9.792 -14.051 1.00 95.31 264 VAL A C 1
ATOM 1989 O O . VAL A 1 264 ? 5.782 -9.382 -13.295 1.00 95.31 264 VAL A O 1
ATOM 1992 N N . PRO A 1 265 ? 4.154 -10.875 -13.748 1.00 96.31 265 PRO A N 1
ATOM 1993 C CA . PRO A 1 265 ? 4.434 -11.691 -12.575 1.00 96.31 265 PRO A CA 1
ATOM 1994 C C . PRO A 1 265 ? 5.845 -12.286 -12.639 1.00 96.31 265 PRO A C 1
ATOM 1996 O O . PRO A 1 265 ? 6.256 -12.863 -13.646 1.00 96.31 265 PRO A O 1
ATOM 1999 N N . ASP A 1 266 ? 6.585 -12.179 -11.540 1.00 96.19 266 ASP A N 1
ATOM 2000 C CA . ASP A 1 266 ? 7.929 -12.739 -11.411 1.00 96.19 266 ASP A CA 1
ATOM 2001 C C . ASP A 1 266 ? 7.843 -14.146 -10.808 1.00 96.19 266 ASP A C 1
ATOM 2003 O O . ASP A 1 266 ? 8.134 -14.371 -9.630 1.00 96.19 266 ASP A O 1
ATOM 2007 N N . TYR A 1 267 ? 7.388 -15.108 -11.618 1.00 91.12 267 TYR A N 1
ATOM 2008 C CA . TYR A 1 267 ? 7.205 -16.501 -11.190 1.00 91.12 267 TYR A CA 1
ATOM 2009 C C . TYR A 1 267 ? 8.487 -17.154 -10.669 1.00 91.12 267 TYR A C 1
ATOM 2011 O O . TYR A 1 267 ? 8.409 -18.078 -9.866 1.00 91.12 267 TYR A O 1
ATOM 2019 N N . ALA A 1 268 ? 9.666 -16.662 -11.064 1.00 94.94 268 ALA A N 1
ATOM 2020 C CA . ALA A 1 268 ? 10.938 -17.163 -10.550 1.00 94.94 268 ALA A CA 1
ATOM 2021 C C . ALA A 1 268 ? 11.141 -16.848 -9.056 1.00 94.94 268 ALA A C 1
ATOM 2023 O O . ALA A 1 268 ? 11.915 -17.531 -8.386 1.00 94.94 268 ALA A O 1
ATOM 2024 N N . LYS A 1 269 ? 10.442 -15.836 -8.524 1.00 90.62 269 LYS A N 1
ATOM 2025 C CA . LYS A 1 269 ? 10.446 -15.469 -7.099 1.00 90.62 269 LYS A CA 1
ATOM 2026 C C . LYS A 1 269 ? 9.247 -16.019 -6.326 1.00 90.62 269 LYS A C 1
ATOM 2028 O O . LYS A 1 269 ? 9.077 -15.678 -5.158 1.00 90.62 269 LYS A O 1
ATOM 2033 N N . MET A 1 270 ? 8.429 -16.854 -6.960 1.00 88.56 270 MET A N 1
ATOM 2034 C CA . MET A 1 270 ? 7.241 -17.462 -6.365 1.00 88.56 270 MET A CA 1
ATOM 2035 C C . MET A 1 270 ? 7.387 -18.991 -6.313 1.00 88.56 270 MET A C 1
ATOM 2037 O O . MET A 1 270 ? 8.194 -19.561 -7.049 1.00 88.56 270 MET A O 1
ATOM 2041 N N . PRO A 1 271 ? 6.630 -19.690 -5.449 1.00 87.31 271 PRO A N 1
ATOM 2042 C CA . PRO A 1 271 ? 6.592 -21.147 -5.445 1.00 87.31 271 PRO A CA 1
ATOM 2043 C C . PRO A 1 271 ? 6.253 -21.720 -6.828 1.00 87.31 271 PRO A C 1
ATOM 2045 O O . PRO A 1 271 ? 5.428 -21.170 -7.565 1.00 87.31 271 PRO A O 1
ATOM 2048 N N . ALA A 1 272 ? 6.865 -22.851 -7.179 1.00 81.81 272 ALA A N 1
ATOM 2049 C CA . ALA A 1 272 ? 6.599 -23.520 -8.448 1.00 81.81 272 ALA A CA 1
ATOM 2050 C C . ALA A 1 272 ? 5.110 -23.887 -8.578 1.00 81.81 272 ALA A C 1
ATOM 2052 O O . ALA A 1 272 ? 4.508 -24.403 -7.639 1.00 81.81 272 ALA A O 1
ATOM 2053 N N . GLY A 1 273 ? 4.529 -23.634 -9.753 1.00 79.81 273 GLY A N 1
ATOM 2054 C CA . GLY A 1 273 ? 3.110 -23.886 -10.019 1.00 79.81 273 GLY A CA 1
ATOM 2055 C C . GLY A 1 273 ? 2.161 -22.765 -9.585 1.00 79.81 273 GLY A C 1
ATOM 2056 O O . GLY A 1 273 ? 0.965 -22.897 -9.806 1.00 79.81 273 GLY A O 1
ATOM 2057 N N . THR A 1 274 ? 2.669 -21.663 -9.020 1.00 84.06 274 THR A N 1
ATOM 2058 C CA . THR A 1 274 ? 1.849 -20.478 -8.716 1.00 84.06 274 THR A CA 1
ATOM 2059 C C . THR A 1 274 ? 1.206 -19.928 -9.990 1.00 84.06 274 THR A C 1
ATOM 2061 O O . THR A 1 274 ? 1.896 -19.713 -10.986 1.00 84.06 274 THR A O 1
ATOM 2064 N N . THR A 1 275 ? -0.097 -19.645 -9.944 1.00 89.50 275 THR A N 1
ATOM 2065 C CA . THR A 1 275 ? -0.831 -18.956 -11.014 1.00 89.50 275 THR A CA 1
ATOM 2066 C C . THR A 1 275 ? -1.464 -17.666 -10.496 1.00 89.50 275 THR A C 1
ATOM 2068 O O . THR A 1 275 ? -1.742 -17.538 -9.304 1.00 89.50 275 THR A O 1
ATOM 2071 N N . MET A 1 276 ? -1.747 -16.707 -11.382 1.00 95.44 276 MET A N 1
ATOM 2072 C CA . MET A 1 276 ? -2.442 -15.474 -10.980 1.00 95.44 276 MET A CA 1
ATOM 2073 C C . MET A 1 276 ? -3.849 -15.730 -10.429 1.00 95.44 276 MET A C 1
ATOM 2075 O O . MET A 1 276 ? -4.284 -15.029 -9.520 1.00 95.44 276 MET A O 1
ATOM 2079 N N . VAL A 1 277 ? -4.539 -16.760 -10.927 1.00 92.69 277 VAL A N 1
ATOM 2080 C CA . VAL A 1 277 ? -5.846 -17.176 -10.400 1.00 92.69 277 VAL A CA 1
ATOM 2081 C C . VAL A 1 277 ? -5.709 -17.677 -8.964 1.00 92.69 277 VAL A C 1
ATOM 2083 O O . VAL A 1 277 ? -6.504 -17.291 -8.111 1.00 92.69 277 VAL A O 1
ATOM 2086 N N . ASP A 1 278 ? -4.682 -18.477 -8.665 1.00 87.38 278 ASP A N 1
ATOM 2087 C CA . ASP A 1 278 ? -4.434 -18.941 -7.297 1.00 87.38 278 ASP A CA 1
ATOM 2088 C C . ASP A 1 278 ? -4.074 -17.782 -6.364 1.00 87.38 278 ASP A C 1
ATOM 2090 O O . ASP A 1 278 ? -4.530 -17.749 -5.223 1.00 87.38 278 ASP A O 1
ATOM 2094 N N . LEU A 1 279 ? -3.306 -16.801 -6.840 1.00 92.88 279 LEU A N 1
ATOM 2095 C CA . LEU A 1 279 ? -2.980 -15.609 -6.055 1.00 92.88 279 LEU A CA 1
ATOM 2096 C C . LEU A 1 279 ? -4.226 -14.767 -5.749 1.00 92.88 279 LEU A C 1
ATOM 2098 O O . LEU A 1 279 ? -4.414 -14.368 -4.600 1.00 92.88 279 LEU A O 1
ATOM 2102 N N . ALA A 1 280 ? -5.097 -14.557 -6.740 1.00 95.62 280 ALA A N 1
ATOM 2103 C CA . ALA A 1 280 ? -6.361 -13.839 -6.575 1.00 95.62 280 ALA A CA 1
ATOM 2104 C C . ALA A 1 280 ? -7.347 -14.584 -5.655 1.00 95.62 280 ALA A C 1
ATOM 2106 O O . ALA A 1 280 ? -8.035 -13.971 -4.845 1.00 95.62 280 ALA A O 1
ATOM 2107 N N . ARG A 1 281 ? -7.381 -15.921 -5.723 1.00 91.56 281 ARG A N 1
ATOM 2108 C CA . ARG A 1 281 ? -8.204 -16.771 -4.845 1.00 91.56 281 ARG A CA 1
ATOM 2109 C C . ARG A 1 281 ? -7.785 -16.723 -3.381 1.00 91.56 281 ARG A C 1
ATOM 2111 O O . ARG A 1 281 ? -8.627 -16.885 -2.501 1.00 91.56 281 ARG A O 1
ATOM 2118 N N . ASN A 1 282 ? -6.492 -16.531 -3.137 1.00 86.88 282 ASN A N 1
ATOM 2119 C CA . ASN A 1 282 ? -5.875 -16.594 -1.814 1.00 86.88 282 ASN A CA 1
ATOM 2120 C C . ASN A 1 282 ? -5.437 -15.214 -1.307 1.00 86.88 282 ASN A C 1
ATOM 2122 O O . ASN A 1 282 ? -4.447 -15.102 -0.584 1.00 86.88 282 ASN A O 1
ATOM 2126 N N . VAL A 1 283 ? -6.153 -14.157 -1.701 1.00 93.75 283 VAL A N 1
ATOM 2127 C CA . VAL A 1 283 ? -5.950 -12.833 -1.112 1.00 93.75 283 VAL A CA 1
ATOM 2128 C C . VAL A 1 283 ? -6.334 -12.815 0.365 1.00 93.75 283 VAL A C 1
ATOM 2130 O O . VAL A 1 283 ? -7.221 -13.545 0.810 1.00 93.75 283 VAL A O 1
ATOM 2133 N N . HIS A 1 284 ? -5.675 -11.950 1.120 1.00 87.38 284 HIS A N 1
ATOM 2134 C CA . HIS A 1 284 ? -5.885 -11.770 2.549 1.00 87.38 284 HIS A CA 1
ATOM 2135 C C . HIS A 1 284 ? -5.795 -10.288 2.927 1.00 87.38 284 HIS A C 1
ATOM 2137 O O . HIS A 1 284 ? -5.384 -9.443 2.130 1.00 87.38 284 HIS A O 1
ATOM 2143 N N . LEU A 1 285 ? -6.167 -9.953 4.164 1.00 91.06 285 LEU A N 1
ATOM 2144 C CA . LEU A 1 285 ? -5.851 -8.636 4.718 1.00 91.06 285 LEU A CA 1
ATOM 2145 C C . LEU A 1 285 ? -4.327 -8.436 4.761 1.00 91.06 285 LEU A C 1
ATOM 2147 O O . LEU A 1 285 ? -3.616 -9.402 5.057 1.00 91.06 285 LEU A O 1
ATOM 2151 N N . PRO A 1 286 ? -3.806 -7.223 4.499 1.00 93.25 286 PRO A N 1
ATOM 2152 C CA . PRO A 1 286 ? -2.367 -6.996 4.460 1.00 93.25 286 PRO A CA 1
ATOM 2153 C C . PRO A 1 286 ? -1.680 -7.435 5.752 1.00 93.25 286 PRO A C 1
ATOM 2155 O O . PRO A 1 286 ? -2.135 -7.133 6.857 1.00 93.25 286 PRO A O 1
ATOM 2158 N N . THR A 1 287 ? -0.562 -8.139 5.616 1.00 91.88 287 THR A N 1
ATOM 2159 C CA . THR A 1 287 ? 0.277 -8.523 6.751 1.00 91.88 287 THR A CA 1
ATOM 2160 C C . THR A 1 287 ? 1.458 -7.564 6.863 1.00 91.88 287 THR A C 1
ATOM 2162 O O . THR A 1 287 ? 1.765 -6.794 5.949 1.00 91.88 287 THR A O 1
ATOM 2165 N N . ARG A 1 288 ? 2.207 -7.639 7.970 1.00 94.19 288 ARG A N 1
ATOM 2166 C CA . ARG A 1 288 ? 3.482 -6.910 8.066 1.00 94.19 288 ARG A CA 1
ATOM 2167 C C . ARG A 1 288 ? 4.450 -7.316 6.956 1.00 94.19 288 ARG A C 1
ATOM 2169 O O . ARG A 1 288 ? 5.183 -6.458 6.475 1.00 94.19 288 ARG A O 1
ATOM 2176 N N . GLN A 1 289 ? 4.435 -8.574 6.513 1.00 92.25 289 GLN A N 1
ATOM 2177 C CA . GLN A 1 289 ? 5.259 -9.023 5.392 1.00 92.25 289 GLN A CA 1
ATOM 2178 C C . GLN A 1 289 ? 4.886 -8.289 4.097 1.00 92.25 289 GLN A C 1
ATOM 2180 O O . GLN A 1 289 ? 5.786 -7.814 3.396 1.00 92.25 289 GLN A O 1
ATOM 2185 N N . SER A 1 290 ? 3.589 -8.118 3.822 1.00 93.81 290 SER A N 1
ATOM 2186 C CA . SER A 1 290 ? 3.109 -7.398 2.639 1.00 93.81 290 SER A CA 1
ATOM 2187 C C . SER A 1 290 ? 3.626 -5.959 2.631 1.00 93.81 290 SER A C 1
ATOM 2189 O O . SER A 1 290 ? 4.217 -5.519 1.646 1.00 93.81 290 SER A O 1
ATOM 2191 N N . CYS A 1 291 ? 3.512 -5.258 3.766 1.00 95.25 291 CYS A N 1
ATOM 2192 C CA . CYS A 1 291 ? 4.001 -3.885 3.922 1.00 95.25 291 CYS A CA 1
ATOM 2193 C C . CYS A 1 291 ? 5.530 -3.799 3.766 1.00 95.25 291 CYS A C 1
ATOM 2195 O O . CYS A 1 291 ? 6.074 -2.938 3.067 1.00 95.25 291 CYS A O 1
ATOM 2197 N N . LEU A 1 292 ? 6.258 -4.706 4.423 1.00 95.31 292 LEU A N 1
ATOM 2198 C CA . LEU A 1 292 ? 7.718 -4.668 4.489 1.00 95.31 292 LEU A CA 1
ATOM 2199 C C . LEU A 1 292 ? 8.389 -4.990 3.147 1.00 95.31 292 LEU A C 1
ATOM 2201 O O . LEU A 1 292 ? 9.543 -4.606 2.962 1.00 95.31 292 LEU A O 1
ATOM 2205 N N . ARG A 1 293 ? 7.668 -5.564 2.174 1.00 91.88 293 ARG A N 1
ATOM 2206 C CA . ARG A 1 293 ? 8.114 -5.702 0.774 1.00 91.88 293 ARG A CA 1
ATOM 2207 C C . ARG A 1 293 ? 8.733 -4.417 0.222 1.00 91.88 293 ARG A C 1
ATOM 2209 O O . ARG A 1 293 ? 9.796 -4.466 -0.395 1.00 91.88 293 ARG A O 1
ATOM 2216 N N . CYS A 1 294 ? 8.075 -3.288 0.479 1.00 93.81 294 CYS A N 1
ATOM 2217 C CA . CYS A 1 294 ? 8.502 -1.966 0.029 1.00 93.81 294 CYS A CA 1
ATOM 2218 C C . CYS A 1 294 ? 9.195 -1.195 1.154 1.00 93.81 294 CYS A C 1
ATOM 2220 O O . CYS A 1 294 ? 10.213 -0.534 0.946 1.00 93.81 294 CYS A O 1
ATOM 2222 N N . HIS A 1 295 ? 8.636 -1.273 2.361 1.00 95.25 295 HIS A N 1
ATOM 2223 C CA . HIS A 1 295 ? 9.042 -0.410 3.459 1.00 95.25 295 HIS A CA 1
ATOM 2224 C C . HIS A 1 295 ? 10.380 -0.808 4.095 1.00 95.25 295 HIS A C 1
ATOM 2226 O O . HIS A 1 295 ? 11.175 0.082 4.395 1.00 95.25 295 HIS A O 1
ATOM 2232 N N . ALA A 1 296 ? 10.664 -2.108 4.247 1.00 95.31 296 ALA A N 1
ATOM 2233 C CA . ALA A 1 296 ? 11.928 -2.579 4.826 1.00 95.31 296 ALA A CA 1
ATOM 2234 C C . ALA A 1 296 ? 13.119 -2.331 3.895 1.00 95.31 296 ALA A C 1
ATOM 2236 O O . ALA A 1 296 ? 14.224 -2.042 4.343 1.00 95.31 296 ALA A O 1
ATOM 2237 N N . LYS A 1 297 ? 12.877 -2.430 2.581 1.00 91.75 297 LYS A N 1
ATOM 2238 C CA . LYS A 1 297 ? 13.908 -2.325 1.539 1.00 91.75 297 LYS A CA 1
ATOM 2239 C C . LYS A 1 297 ? 14.052 -0.923 0.946 1.00 91.75 297 LYS A C 1
ATOM 2241 O O . LYS A 1 297 ? 14.758 -0.727 -0.049 1.00 91.75 297 LYS A O 1
ATOM 2246 N N . ALA A 1 298 ? 13.364 0.061 1.522 1.00 90.12 298 ALA A N 1
ATOM 2247 C CA . ALA A 1 298 ? 13.430 1.433 1.052 1.00 90.12 298 ALA A CA 1
ATOM 2248 C C . ALA A 1 298 ? 14.890 1.922 1.074 1.00 90.12 298 ALA A C 1
ATOM 2250 O O . ALA A 1 298 ? 15.601 1.746 2.060 1.00 90.12 298 ALA A O 1
ATOM 2251 N N . GLY A 1 299 ? 15.339 2.545 -0.019 1.00 87.44 299 GLY A N 1
ATOM 2252 C CA . GLY A 1 299 ? 16.735 2.976 -0.173 1.00 87.44 299 GLY A CA 1
ATOM 2253 C C . GLY A 1 299 ? 17.674 1.935 -0.795 1.00 87.44 299 GLY A C 1
ATOM 2254 O O . GLY A 1 299 ? 18.866 2.204 -0.878 1.00 87.44 299 GLY A O 1
ATOM 2255 N N . GLY A 1 300 ? 17.156 0.796 -1.270 1.00 87.38 300 GLY A N 1
ATOM 2256 C CA . GLY A 1 300 ? 17.917 -0.175 -2.071 1.00 87.38 300 GLY A CA 1
ATOM 2257 C C . GLY A 1 300 ? 18.374 -1.425 -1.316 1.00 87.38 300 GLY A C 1
ATOM 2258 O O . GLY A 1 300 ? 19.067 -2.258 -1.895 1.00 87.38 300 GLY A O 1
ATOM 2259 N N . GLY A 1 301 ? 17.973 -1.590 -0.055 1.00 91.44 301 GLY A N 1
ATOM 2260 C CA . GLY A 1 301 ? 18.329 -2.745 0.766 1.00 91.44 301 GLY A CA 1
ATOM 2261 C C . GLY A 1 301 ? 17.544 -2.790 2.073 1.00 91.44 301 GLY A C 1
ATOM 2262 O O . GLY A 1 301 ? 16.970 -1.784 2.492 1.00 91.44 301 GLY A O 1
ATOM 2263 N N . ASP A 1 302 ? 17.509 -3.964 2.706 1.00 95.31 302 ASP A N 1
ATOM 2264 C CA . ASP A 1 302 ? 16.906 -4.137 4.035 1.00 95.31 302 ASP A CA 1
ATOM 2265 C C . ASP A 1 302 ? 17.627 -3.260 5.072 1.00 95.31 302 ASP A C 1
ATOM 2267 O O . ASP A 1 302 ? 18.839 -3.053 4.962 1.00 95.31 302 ASP A O 1
ATOM 2271 N N . TRP A 1 303 ? 16.889 -2.700 6.037 1.00 93.88 303 TRP A N 1
ATOM 2272 C CA . TRP A 1 303 ? 17.405 -1.788 7.075 1.00 93.88 303 TRP A CA 1
ATOM 2273 C C . TRP A 1 303 ? 18.166 -0.549 6.559 1.00 93.88 303 TRP A C 1
ATOM 2275 O O . TRP A 1 303 ? 18.866 0.117 7.319 1.00 93.88 303 TRP A O 1
ATOM 2285 N N . THR A 1 304 ? 18.055 -0.212 5.268 1.00 92.44 304 THR A N 1
ATOM 2286 C CA . THR A 1 304 ? 18.911 0.821 4.662 1.00 92.44 304 THR A CA 1
ATOM 2287 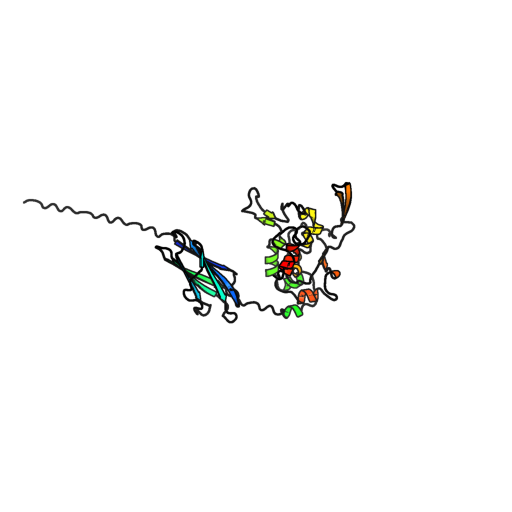C C . THR A 1 304 ? 18.422 2.235 4.966 1.00 92.44 304 THR A C 1
ATOM 2289 O O . THR A 1 304 ? 19.220 3.093 5.337 1.00 92.44 304 THR A O 1
ATOM 2292 N N . LYS A 1 305 ? 17.117 2.505 4.818 1.00 92.75 305 LYS A N 1
ATOM 2293 C CA . LYS A 1 305 ? 16.562 3.859 5.001 1.00 92.75 305 LYS A CA 1
ATOM 2294 C C . LYS A 1 305 ? 15.903 4.092 6.357 1.00 92.75 305 LYS A C 1
ATOM 2296 O O . LYS A 1 305 ? 16.041 5.178 6.916 1.00 92.75 305 LYS A O 1
ATOM 2301 N N . ARG A 1 306 ? 15.135 3.123 6.859 1.00 90.62 306 ARG A N 1
ATOM 2302 C CA . ARG A 1 306 ? 14.403 3.217 8.131 1.00 90.62 306 ARG A CA 1
ATOM 2303 C C . ARG A 1 306 ? 15.094 2.318 9.154 1.00 90.62 306 ARG A C 1
ATOM 2305 O O . ARG A 1 306 ? 15.182 1.114 8.948 1.00 90.62 306 ARG A O 1
ATOM 2312 N N . GLY A 1 307 ? 15.606 2.913 10.230 1.00 92.50 307 GLY A N 1
ATOM 2313 C CA . GLY A 1 307 ? 16.351 2.199 11.275 1.00 92.50 307 GLY A CA 1
ATOM 2314 C C . GLY A 1 307 ? 15.472 1.445 12.278 1.00 92.50 307 GLY A C 1
ATOM 2315 O O . GLY A 1 307 ? 16.000 0.837 13.200 1.00 92.50 307 GLY A O 1
ATOM 2316 N N . ASP A 1 308 ? 14.152 1.503 12.118 1.00 92.31 308 ASP A N 1
ATOM 2317 C CA . ASP A 1 308 ? 13.129 0.908 12.982 1.00 92.31 308 ASP A CA 1
ATOM 2318 C C . ASP A 1 308 ? 12.260 -0.136 12.256 1.00 92.31 308 ASP A C 1
ATOM 2320 O O . ASP A 1 308 ? 11.369 -0.735 12.857 1.00 92.31 308 ASP A O 1
ATOM 2324 N N . MET A 1 309 ? 12.512 -0.378 10.964 1.00 93.06 309 MET A N 1
ATOM 2325 C CA . MET A 1 309 ? 11.690 -1.239 10.116 1.00 93.06 309 MET A CA 1
ATOM 2326 C C . MET A 1 309 ? 12.550 -2.035 9.130 1.00 93.06 309 MET A C 1
ATOM 2328 O O . MET A 1 309 ? 13.008 -1.494 8.125 1.00 93.06 309 MET A O 1
ATOM 2332 N N . GLY A 1 310 ? 12.695 -3.337 9.374 1.00 94.38 310 GLY A N 1
ATOM 2333 C CA . GLY A 1 310 ? 13.349 -4.267 8.453 1.00 94.38 310 GLY A CA 1
ATOM 2334 C C . GLY A 1 310 ? 12.590 -5.582 8.314 1.00 94.38 310 GLY A C 1
ATOM 2335 O O . GLY A 1 310 ? 11.591 -5.804 8.990 1.00 94.38 310 GLY A O 1
ATOM 2336 N N . LEU A 1 311 ? 13.034 -6.474 7.431 1.00 92.56 311 LEU A N 1
ATOM 2337 C CA . LEU A 1 311 ? 12.279 -7.692 7.095 1.00 92.56 311 LEU A CA 1
ATOM 2338 C C . LEU A 1 311 ? 12.026 -8.608 8.301 1.00 92.56 311 LEU A C 1
ATOM 2340 O O . LEU A 1 311 ? 10.969 -9.226 8.401 1.00 92.56 311 LEU A O 1
ATOM 2344 N N . ASN A 1 312 ? 12.963 -8.678 9.244 1.00 92.56 312 ASN A N 1
ATOM 2345 C CA . ASN A 1 312 ? 12.811 -9.452 10.478 1.00 92.56 312 ASN A CA 1
ATOM 2346 C C . ASN A 1 312 ? 11.753 -8.875 11.433 1.00 92.56 312 ASN A C 1
ATOM 2348 O O . ASN A 1 312 ? 11.356 -9.567 12.362 1.00 92.56 312 ASN A O 1
ATOM 2352 N N . THR A 1 313 ? 11.248 -7.657 11.208 1.00 91.06 313 THR A N 1
ATOM 2353 C CA . THR A 1 313 ? 10.110 -7.116 11.966 1.00 91.06 313 THR A CA 1
ATOM 2354 C C . THR A 1 313 ? 8.763 -7.568 11.399 1.00 91.06 313 THR A C 1
ATOM 2356 O O . THR A 1 313 ? 7.729 -7.074 11.845 1.00 91.06 313 THR A O 1
ATOM 2359 N N . ALA A 1 314 ? 8.739 -8.528 10.460 1.00 87.88 314 ALA A N 1
ATOM 2360 C CA . ALA A 1 314 ? 7.527 -9.168 9.937 1.00 87.88 314 ALA A CA 1
ATOM 2361 C C . ALA A 1 314 ? 6.889 -10.186 10.906 1.00 87.88 314 ALA A C 1
ATOM 2363 O O . ALA A 1 314 ? 5.695 -10.458 10.803 1.00 87.88 314 ALA A O 1
ATOM 2364 N N . ALA A 1 315 ? 7.626 -10.678 11.909 1.00 79.62 315 ALA A N 1
ATOM 2365 C CA . ALA A 1 315 ? 7.140 -11.542 12.995 1.00 79.62 315 ALA A CA 1
ATOM 2366 C C . ALA A 1 315 ? 7.976 -11.274 14.268 1.00 79.62 315 ALA A C 1
ATOM 2368 O O . ALA A 1 315 ? 9.080 -11.804 14.345 1.00 79.62 315 ALA A O 1
ATOM 2369 N N . PRO A 1 316 ? 7.540 -10.385 15.188 1.00 55.91 316 PRO A N 1
ATOM 2370 C CA . PRO A 1 316 ? 8.344 -9.901 16.299 1.00 55.91 316 PRO A CA 1
ATOM 2371 C C . PRO A 1 316 ? 8.285 -10.843 17.508 1.00 55.91 316 PRO A C 1
ATOM 2373 O O . PRO A 1 316 ? 7.314 -11.627 17.628 1.00 55.91 316 PRO A O 1
#

Foldseek 3Di:
DDDDDDDDDDDPPPPPPPDDFPKDKDWDKPPAQAEAQDKIKIKIFIDGPDDKWWDWKFKWKADPVRDTPGDRHTFCTDIRMTMDIDHHHLPGDWDKIKMKMWIHDPPDIDMDMDIHTYDYPPPPDQPVVLVVQPDDDACVSVCVPCVVVLVVVLPDCLNQQKFDDPPDPPDDTIDGLQHPPADPFCGGCVVVQQPNLLSRQFQQSPFPDRDDSRRGGPLLFFFLQWHKHFAWDPVQWDWDQDPVRDIDIDIHHDADPRRGTHMDTPCVSGPPPDDPSVSSSRTDHGALSSVQVDVQCPRNRGCPPDVVGGNVVSPD

Radius of gyration: 29.98 Å; chains: 1; bounding box: 83×93×88 Å